Protein AF-A0A8C7CTN7-F1 (afdb_monomer)

Structure (m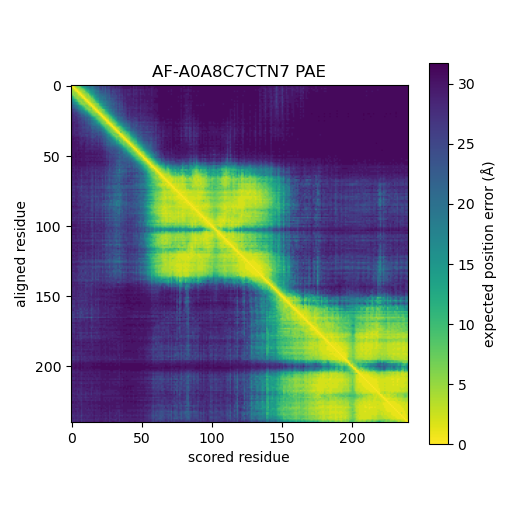mCIF, N/CA/C/O backbone):
data_AF-A0A8C7CTN7-F1
#
_entry.id   AF-A0A8C7CTN7-F1
#
loop_
_atom_site.group_PDB
_atom_site.id
_atom_site.type_symbol
_atom_site.label_atom_id
_atom_site.label_alt_id
_atom_site.label_comp_id
_atom_site.label_asym_id
_atom_site.label_entity_id
_atom_site.label_seq_id
_atom_site.pdbx_PDB_ins_code
_atom_site.Cartn_x
_atom_site.Cartn_y
_atom_site.Cartn_z
_atom_site.occupancy
_atom_site.B_iso_or_equiv
_atom_site.auth_seq_id
_atom_site.auth_comp_id
_atom_site.auth_asym_id
_atom_site.auth_atom_id
_atom_site.pdbx_PDB_model_num
ATOM 1 N N . MET A 1 1 ? 64.131 -18.933 43.549 1.00 33.62 1 MET A N 1
ATOM 2 C CA . MET A 1 1 ? 63.828 -18.803 42.103 1.00 33.62 1 MET A CA 1
ATOM 3 C C . MET A 1 1 ? 62.316 -18.842 41.949 1.00 33.62 1 MET A C 1
ATOM 5 O O . MET A 1 1 ? 61.736 -19.753 42.509 1.00 33.62 1 MET A O 1
ATOM 9 N N . ALA A 1 2 ? 61.586 -17.958 41.278 1.00 33.75 2 ALA A N 1
ATOM 10 C CA . ALA A 1 2 ? 61.788 -16.643 40.664 1.00 33.75 2 ALA A CA 1
ATOM 11 C C . ALA A 1 2 ? 60.340 -16.111 40.463 1.00 33.75 2 ALA A C 1
ATOM 13 O O . ALA A 1 2 ? 59.470 -16.877 40.071 1.00 33.75 2 ALA A O 1
ATOM 14 N N . ALA A 1 3 ? 59.979 -14.956 41.019 1.00 33.72 3 ALA A N 1
ATOM 15 C CA . ALA A 1 3 ? 59.982 -13.629 40.389 1.00 33.72 3 ALA A CA 1
ATOM 16 C C . ALA A 1 3 ? 58.646 -13.250 39.706 1.00 33.72 3 ALA A C 1
ATOM 18 O O . ALA A 1 3 ? 58.246 -13.804 38.688 1.00 33.72 3 ALA A O 1
ATOM 19 N N . HIS A 1 4 ? 58.004 -12.238 40.301 1.00 38.50 4 HIS A N 1
ATOM 20 C CA . HIS A 1 4 ? 56.899 -11.429 39.785 1.00 38.50 4 HIS A CA 1
ATOM 21 C C . HIS A 1 4 ? 57.162 -10.853 38.386 1.00 38.50 4 HIS A C 1
ATOM 23 O O . HIS A 1 4 ? 58.297 -10.490 38.083 1.00 38.50 4 HIS A O 1
ATOM 29 N N . LYS A 1 5 ? 56.083 -10.585 37.631 1.00 37.25 5 LYS A N 1
ATOM 30 C CA . LYS A 1 5 ? 55.918 -9.355 36.828 1.00 37.25 5 LYS A CA 1
ATOM 31 C C . LYS A 1 5 ? 54.442 -9.123 36.463 1.00 37.25 5 LYS A C 1
ATOM 33 O O . LYS A 1 5 ? 53.850 -9.890 35.715 1.00 37.25 5 LYS A O 1
ATOM 38 N N . MET A 1 6 ? 53.868 -8.047 37.003 1.00 37.72 6 MET A N 1
ATOM 39 C CA . MET A 1 6 ? 52.629 -7.426 36.519 1.00 37.72 6 MET A CA 1
ATOM 40 C C . MET A 1 6 ? 52.942 -6.561 35.295 1.00 37.72 6 MET A C 1
ATOM 42 O O . MET A 1 6 ? 54.003 -5.937 35.261 1.00 37.72 6 MET A O 1
ATOM 46 N N . ASN A 1 7 ? 52.013 -6.450 34.341 1.00 31.70 7 ASN A N 1
ATOM 47 C CA . ASN A 1 7 ? 52.098 -5.436 33.292 1.00 31.70 7 ASN A CA 1
ATOM 48 C C . ASN A 1 7 ? 50.741 -4.749 33.081 1.00 31.70 7 ASN A C 1
ATOM 50 O O . ASN A 1 7 ? 49.721 -5.404 32.880 1.00 31.70 7 ASN A O 1
ATOM 54 N N . LYS A 1 8 ? 50.754 -3.416 33.175 1.00 39.78 8 LYS A N 1
ATOM 55 C CA . LYS A 1 8 ? 49.629 -2.501 32.947 1.00 39.78 8 LYS A CA 1
ATOM 56 C C . LYS A 1 8 ? 49.581 -2.143 31.462 1.00 39.78 8 LYS A C 1
ATOM 58 O O . LYS A 1 8 ? 50.619 -1.830 30.888 1.00 39.78 8 LYS A O 1
ATOM 63 N N . SER A 1 9 ? 48.396 -2.083 30.863 1.00 36.78 9 SER A N 1
ATOM 64 C CA . SER A 1 9 ? 48.194 -1.297 29.641 1.00 36.78 9 SER A CA 1
ATOM 65 C C . SER A 1 9 ? 46.831 -0.612 29.677 1.00 36.78 9 SER A C 1
ATOM 67 O O . SER A 1 9 ? 45.807 -1.216 29.981 1.00 36.78 9 SER A O 1
ATOM 69 N N . ILE A 1 10 ? 46.885 0.700 29.474 1.00 37.72 10 ILE A N 1
ATOM 70 C CA . ILE A 1 10 ? 45.794 1.668 29.524 1.00 37.72 10 ILE A CA 1
ATOM 71 C C . ILE A 1 10 ? 45.239 1.787 28.102 1.00 37.72 10 ILE A C 1
ATOM 73 O O . ILE A 1 10 ? 45.995 2.071 27.176 1.00 37.72 10 ILE A O 1
ATOM 77 N N . LEU A 1 11 ? 43.934 1.581 27.934 1.00 33.78 11 LEU A N 1
ATOM 78 C CA . LEU A 1 11 ? 43.198 1.909 26.713 1.00 33.78 11 LEU A CA 1
ATOM 79 C C . LEU A 1 11 ? 42.568 3.293 26.903 1.00 33.78 11 LEU A C 1
ATOM 81 O O . LEU A 1 11 ? 41.759 3.470 27.812 1.00 33.78 11 LEU A O 1
ATOM 85 N N . SER A 1 12 ? 42.918 4.267 26.060 1.00 34.47 12 SER A N 1
ATOM 86 C CA . SER A 1 12 ? 42.157 5.513 25.930 1.00 34.47 12 SER A CA 1
ATOM 87 C C . SER A 1 12 ? 41.530 5.589 24.536 1.00 34.47 12 SER A C 1
ATOM 89 O O . SER A 1 12 ? 42.208 5.575 23.512 1.00 34.47 12 SER A O 1
ATOM 91 N N . LEU A 1 13 ? 40.198 5.636 24.508 1.00 36.28 13 LEU A N 1
ATOM 92 C CA . LEU A 1 13 ? 39.392 5.997 23.346 1.00 36.28 13 LEU A CA 1
ATOM 93 C C . LEU A 1 13 ? 38.862 7.407 23.608 1.00 36.28 13 LEU A C 1
ATOM 95 O O . LEU A 1 13 ? 37.983 7.602 24.444 1.00 36.28 13 LEU A O 1
ATOM 99 N N . GLY A 1 14 ? 39.433 8.395 22.923 1.00 33.44 14 GLY A N 1
ATOM 100 C CA . GLY A 1 14 ? 38.912 9.757 22.899 1.00 33.44 14 GLY A CA 1
ATOM 101 C C . GLY A 1 14 ? 37.786 9.878 21.875 1.00 33.44 14 GLY A C 1
ATOM 102 O O . GLY A 1 14 ? 38.024 9.770 20.675 1.00 33.44 14 GLY A O 1
ATOM 103 N N . GLN A 1 15 ? 36.566 10.112 22.359 1.00 34.31 15 GLN A N 1
ATOM 104 C CA . GLN A 1 15 ? 35.450 10.655 21.583 1.00 34.31 15 GLN A CA 1
ATOM 105 C C . GLN A 1 15 ? 35.689 12.141 21.306 1.00 34.31 15 GLN A C 1
ATOM 107 O O . GLN A 1 15 ? 36.020 12.880 22.231 1.00 34.31 15 GLN A O 1
ATOM 112 N N . ILE A 1 16 ? 35.415 12.606 20.084 1.00 37.69 16 ILE A N 1
ATOM 113 C CA . ILE A 1 16 ? 35.109 14.021 19.837 1.00 37.69 16 ILE A CA 1
ATOM 114 C C . ILE A 1 16 ? 33.924 14.111 18.867 1.00 37.69 16 ILE A C 1
ATOM 116 O O . ILE A 1 16 ? 34.002 13.701 17.711 1.00 37.69 16 ILE A O 1
ATOM 120 N N . ASN A 1 17 ? 32.820 14.648 19.392 1.00 33.34 17 ASN A N 1
ATOM 121 C CA . ASN A 1 17 ? 31.646 15.144 18.677 1.00 33.34 17 ASN A CA 1
ATOM 122 C C . ASN A 1 17 ? 31.971 16.472 17.972 1.00 33.34 17 ASN A C 1
ATOM 124 O O . ASN A 1 17 ? 32.641 17.324 18.551 1.00 33.34 17 ASN A O 1
ATOM 128 N N . GLY A 1 18 ? 31.405 16.712 16.786 1.00 30.05 18 GLY A N 1
ATOM 129 C CA . GLY A 1 18 ? 31.430 18.039 16.161 1.00 30.05 18 GLY A CA 1
ATOM 130 C C . GLY A 1 18 ? 30.573 18.127 14.900 1.00 30.05 18 GLY A C 1
ATOM 131 O O . GLY A 1 18 ? 30.928 17.587 13.858 1.00 30.05 18 GLY A O 1
ATOM 132 N N . ARG A 1 19 ? 29.427 18.803 15.010 1.00 28.91 19 ARG A N 1
ATOM 133 C CA . ARG A 1 19 ? 28.404 19.008 13.974 1.00 28.91 19 ARG A CA 1
ATOM 134 C C . ARG A 1 19 ? 28.698 20.305 13.190 1.00 28.91 19 ARG A C 1
ATOM 136 O O . ARG A 1 19 ? 28.883 21.348 13.796 1.00 28.91 19 ARG A O 1
ATOM 143 N N . ILE A 1 20 ? 28.741 20.171 11.862 1.00 35.88 20 ILE A N 1
ATOM 144 C CA . ILE A 1 20 ? 28.477 21.108 10.739 1.00 35.88 20 ILE A CA 1
ATOM 145 C C . ILE A 1 20 ? 28.174 22.585 11.088 1.00 35.88 20 ILE A C 1
ATOM 147 O O . ILE A 1 20 ? 27.202 22.820 11.790 1.00 35.88 20 ILE A O 1
ATOM 151 N N . TYR A 1 21 ? 28.881 23.544 10.456 1.00 31.67 21 TYR A N 1
ATOM 152 C CA . TYR A 1 21 ? 28.348 24.545 9.494 1.00 31.67 21 TYR A CA 1
ATOM 153 C C . TYR A 1 21 ? 29.490 25.088 8.603 1.00 31.67 21 TYR A C 1
ATOM 155 O O . TYR A 1 21 ? 30.635 25.169 9.037 1.00 31.67 21 TYR A O 1
ATOM 163 N N . GLY A 1 22 ? 29.195 25.330 7.320 1.00 31.59 22 GLY A N 1
ATOM 164 C CA . GLY A 1 22 ? 30.185 25.462 6.240 1.00 31.59 22 GLY A CA 1
ATOM 165 C C . GLY A 1 22 ? 30.752 26.860 5.971 1.00 31.59 22 GLY A C 1
ATOM 166 O O . GLY A 1 22 ? 30.335 27.832 6.586 1.00 31.59 22 GLY A O 1
ATOM 167 N N . ILE A 1 23 ? 31.682 26.924 5.003 1.00 31.08 23 ILE A N 1
ATOM 168 C CA . ILE A 1 23 ? 31.715 27.787 3.795 1.00 31.08 23 ILE A CA 1
ATOM 169 C C . ILE A 1 23 ? 33.147 27.781 3.202 1.00 31.08 23 ILE A C 1
ATOM 171 O O . ILE A 1 23 ? 34.104 28.207 3.832 1.00 31.08 23 ILE A O 1
ATOM 175 N N . HIS A 1 24 ? 33.239 27.255 1.974 1.00 38.12 24 HIS A N 1
ATOM 176 C CA . HIS A 1 24 ? 34.132 27.580 0.846 1.00 38.12 24 HIS A CA 1
ATOM 177 C C . HIS A 1 24 ? 35.641 27.847 1.061 1.00 38.12 24 HIS A C 1
ATOM 179 O O . HIS A 1 24 ? 36.048 28.948 1.410 1.00 38.12 24 HIS A O 1
ATOM 185 N N . ALA A 1 25 ? 36.477 26.911 0.591 1.00 32.34 25 ALA A N 1
ATOM 186 C CA . ALA A 1 25 ? 37.776 27.223 -0.015 1.00 32.34 25 ALA A CA 1
ATOM 187 C C . ALA A 1 25 ? 38.119 26.174 -1.091 1.00 32.34 25 ALA A C 1
ATOM 189 O O . ALA A 1 25 ? 38.202 24.978 -0.819 1.00 32.34 25 ALA A O 1
ATOM 190 N N . LEU A 1 26 ? 38.261 26.631 -2.336 1.00 43.84 26 LEU A N 1
ATOM 191 C CA . LEU A 1 26 ? 38.725 25.850 -3.482 1.00 43.84 26 LEU A CA 1
ATOM 192 C C . LEU A 1 26 ? 40.213 25.513 -3.310 1.00 43.84 26 LEU A C 1
ATOM 194 O O . LEU A 1 26 ? 40.999 26.418 -3.058 1.00 43.84 26 LEU A O 1
ATOM 198 N N . ASN A 1 27 ? 40.607 24.255 -3.529 1.00 32.53 27 ASN A N 1
ATOM 199 C CA . ASN A 1 27 ? 41.959 23.917 -3.981 1.00 32.53 27 ASN A CA 1
ATOM 200 C C . ASN A 1 27 ? 41.959 22.597 -4.785 1.00 32.53 27 ASN A C 1
ATOM 202 O O . ASN A 1 27 ? 41.305 21.635 -4.374 1.00 32.53 27 ASN A O 1
ATOM 206 N N . PRO A 1 28 ? 42.651 22.536 -5.940 1.00 39.59 28 PRO A N 1
ATOM 207 C CA . PRO A 1 28 ? 42.613 21.398 -6.854 1.00 39.59 28 PRO A CA 1
ATOM 208 C C . PRO A 1 28 ? 43.636 20.321 -6.461 1.00 39.59 28 PRO A C 1
ATOM 210 O O . PRO A 1 28 ? 44.805 20.617 -6.224 1.00 39.59 28 PRO A O 1
ATOM 213 N N . LEU A 1 29 ? 43.219 19.050 -6.452 1.00 37.28 29 LEU A N 1
ATOM 214 C CA . LEU A 1 29 ? 44.120 17.908 -6.280 1.00 37.28 29 LEU A CA 1
ATOM 215 C C . LEU A 1 29 ? 44.436 17.237 -7.623 1.00 37.28 29 LEU A C 1
ATOM 217 O O . LEU A 1 29 ? 43.621 16.539 -8.220 1.00 37.28 29 LEU A O 1
ATOM 221 N N . ASN A 1 30 ? 45.663 17.509 -8.064 1.00 37.81 30 ASN A N 1
ATOM 222 C CA . ASN A 1 30 ? 46.625 16.642 -8.746 1.00 37.81 30 ASN A CA 1
ATOM 223 C C . ASN A 1 30 ? 46.134 15.258 -9.210 1.00 37.81 30 ASN A C 1
ATOM 225 O O . ASN A 1 30 ? 46.014 14.313 -8.430 1.00 37.81 30 ASN A O 1
ATOM 229 N N . ARG A 1 31 ? 46.000 15.108 -10.532 1.00 34.38 31 ARG A N 1
ATOM 230 C CA . ARG A 1 31 ? 45.926 13.816 -11.221 1.00 34.38 31 ARG A CA 1
ATOM 231 C C . ARG A 1 31 ? 47.339 13.390 -11.622 1.00 34.38 31 ARG A C 1
ATOM 233 O O . ARG A 1 31 ? 47.913 13.953 -12.548 1.00 34.38 31 ARG A O 1
ATOM 240 N N . ALA A 1 32 ? 47.881 12.391 -10.933 1.00 38.16 32 ALA A N 1
ATOM 241 C CA . ALA A 1 32 ? 49.143 11.760 -11.296 1.00 38.16 32 ALA A CA 1
ATOM 242 C C . ALA A 1 32 ? 49.008 11.002 -12.632 1.00 38.16 32 ALA A C 1
ATOM 244 O O . ALA A 1 32 ? 48.180 10.101 -12.769 1.00 38.16 32 ALA A O 1
ATOM 245 N N . THR A 1 33 ? 49.830 11.368 -13.612 1.00 35.88 33 THR A N 1
ATOM 246 C CA . THR A 1 33 ? 50.084 10.605 -14.841 1.00 35.88 33 THR A CA 1
ATOM 247 C C . THR A 1 33 ? 51.509 10.076 -14.789 1.00 35.88 33 THR A C 1
ATOM 249 O O . THR A 1 33 ? 52.457 10.855 -14.767 1.00 35.88 33 THR A O 1
ATOM 252 N N . TYR A 1 34 ? 51.664 8.757 -14.775 1.00 32.12 34 TYR A N 1
ATOM 253 C CA . TYR A 1 34 ? 52.950 8.083 -14.941 1.00 32.12 34 TYR A CA 1
ATOM 254 C C . TYR A 1 34 ? 53.382 8.197 -16.408 1.00 32.12 34 TYR A C 1
ATOM 256 O O . TYR A 1 34 ? 52.711 7.682 -17.300 1.00 32.12 34 TYR A O 1
ATOM 264 N N . ALA A 1 35 ? 54.493 8.891 -16.652 1.00 34.81 35 ALA A N 1
ATOM 265 C CA . ALA A 1 35 ? 55.188 8.906 -17.931 1.00 34.81 35 ALA A CA 1
ATOM 266 C C . ALA A 1 35 ? 56.506 8.139 -17.772 1.00 34.81 35 ALA A C 1
ATOM 268 O O . ALA A 1 35 ? 57.360 8.517 -16.974 1.00 34.81 35 ALA A O 1
ATOM 269 N N . THR A 1 36 ? 56.664 7.050 -18.518 1.00 40.44 36 THR A N 1
ATOM 270 C CA . THR A 1 36 ? 57.921 6.305 -18.612 1.00 40.44 36 THR A CA 1
ATOM 271 C C . THR A 1 36 ? 58.836 7.045 -19.587 1.00 40.44 36 THR A C 1
ATOM 273 O O . THR A 1 36 ? 58.573 7.061 -20.787 1.00 40.44 36 THR A O 1
ATOM 276 N N . ALA A 1 37 ? 59.886 7.693 -19.083 1.00 41.41 37 ALA A N 1
ATOM 277 C CA . ALA A 1 37 ? 60.925 8.302 -19.909 1.00 41.41 37 ALA A CA 1
ATOM 278 C C . ALA A 1 37 ? 62.080 7.306 -20.087 1.00 41.41 37 ALA A C 1
ATOM 280 O O . ALA A 1 37 ? 62.752 6.959 -19.119 1.00 41.41 37 ALA A O 1
ATOM 281 N N . LEU A 1 38 ? 62.320 6.859 -21.321 1.00 35.56 38 LEU A N 1
ATOM 282 C CA . LEU A 1 38 ? 63.585 6.240 -21.717 1.00 35.56 38 LEU A CA 1
ATOM 283 C C . LEU A 1 38 ? 64.422 7.301 -22.432 1.00 35.56 38 LEU A C 1
ATOM 285 O O . LEU A 1 38 ? 64.016 7.860 -23.449 1.00 35.56 38 LEU A O 1
ATOM 289 N N . SER A 1 39 ? 65.562 7.602 -21.820 1.00 43.19 39 SER A N 1
ATOM 290 C CA . SER A 1 39 ? 66.581 8.545 -22.267 1.00 43.19 39 SER A CA 1
ATOM 291 C C . SER A 1 39 ? 67.606 7.828 -23.141 1.00 43.19 39 SER A C 1
ATOM 293 O O . SER A 1 39 ? 68.117 6.785 -22.736 1.00 43.19 39 SER A O 1
ATOM 295 N N . THR A 1 40 ? 67.965 8.418 -24.282 1.00 36.59 40 THR A N 1
ATOM 296 C CA . THR A 1 40 ? 69.236 8.132 -24.962 1.00 36.59 40 THR A CA 1
ATOM 297 C C . THR A 1 40 ? 69.845 9.415 -25.529 1.00 36.59 40 THR A C 1
ATOM 299 O O . THR A 1 40 ? 69.346 9.977 -26.498 1.00 36.59 40 THR A O 1
ATOM 302 N N . ASN A 1 41 ? 70.914 9.848 -24.856 1.00 40.12 41 ASN A N 1
ATOM 303 C CA . ASN A 1 41 ? 72.123 10.562 -25.285 1.00 40.12 41 ASN A CA 1
ATOM 304 C C . ASN A 1 41 ? 72.069 11.493 -26.512 1.00 40.12 41 ASN A C 1
ATOM 306 O O . ASN A 1 41 ? 72.043 11.057 -27.660 1.00 40.12 41 ASN A O 1
ATOM 310 N N . ASN A 1 42 ? 72.240 12.790 -26.237 1.00 38.56 42 ASN A N 1
ATOM 311 C CA . ASN A 1 42 ? 72.634 13.809 -27.207 1.00 38.56 42 ASN A CA 1
ATOM 312 C C . ASN A 1 42 ? 74.156 13.802 -27.411 1.00 38.56 42 ASN A C 1
ATOM 314 O O . ASN A 1 42 ? 74.906 14.055 -26.469 1.00 38.56 42 ASN A O 1
ATOM 318 N N . SER A 1 43 ? 74.602 13.640 -28.657 1.00 38.88 43 SER A N 1
ATOM 319 C CA . SER A 1 43 ? 75.856 14.228 -29.131 1.00 38.88 43 SER A CA 1
ATOM 320 C C . SER A 1 43 ? 75.540 15.552 -29.824 1.00 38.88 43 SER A C 1
ATOM 322 O O . SER A 1 43 ? 74.776 15.601 -30.787 1.00 38.88 43 SER A O 1
ATOM 324 N N . SER A 1 44 ? 76.131 16.625 -29.318 1.00 46.31 44 SER A N 1
ATOM 325 C CA . SER A 1 44 ? 76.058 17.986 -29.839 1.00 46.31 44 SER A CA 1
ATOM 326 C C . SER A 1 44 ? 76.597 18.104 -31.269 1.00 46.31 44 SER A C 1
ATOM 328 O O . SER A 1 44 ? 77.791 17.901 -31.489 1.00 46.31 44 SER A O 1
ATOM 330 N N . GLN A 1 45 ? 75.764 18.549 -32.213 1.00 38.84 45 GLN A N 1
ATOM 331 C CA . GLN A 1 45 ? 76.224 19.302 -33.382 1.00 38.84 45 GLN A CA 1
ATOM 332 C C . GLN A 1 45 ? 75.275 20.470 -33.673 1.00 38.84 45 GLN A C 1
ATOM 334 O O . GLN A 1 45 ? 74.090 20.293 -33.943 1.00 38.84 45 GLN A O 1
ATOM 339 N N . ASN A 1 46 ? 75.837 21.678 -33.624 1.00 50.25 46 ASN A N 1
ATOM 340 C CA . ASN A 1 46 ? 75.229 22.916 -34.094 1.00 50.25 46 ASN A CA 1
ATOM 341 C C . ASN A 1 46 ? 74.972 22.843 -35.603 1.00 50.25 46 ASN A C 1
ATOM 343 O O . ASN A 1 46 ? 75.936 22.861 -36.365 1.00 50.25 46 ASN A O 1
ATOM 347 N N . LYS A 1 47 ? 73.708 22.870 -36.043 1.00 42.06 47 LYS A N 1
ATOM 348 C CA . LYS A 1 47 ? 73.332 23.322 -37.394 1.00 42.06 47 LYS A CA 1
ATOM 349 C C . LYS A 1 47 ? 71.947 23.968 -37.383 1.00 42.06 47 LYS A C 1
ATOM 351 O O . LYS A 1 47 ? 70.970 23.268 -37.177 1.00 42.06 47 LYS A O 1
ATOM 356 N N . GLY A 1 48 ? 71.938 25.284 -37.631 1.00 47.38 48 GLY A N 1
ATOM 357 C CA . GLY A 1 48 ? 70.933 26.073 -38.360 1.00 47.38 48 GLY A CA 1
ATOM 358 C C . GLY A 1 48 ? 69.448 25.950 -37.999 1.00 47.38 48 GLY A C 1
ATOM 359 O O . GLY A 1 48 ? 68.894 24.869 -37.852 1.00 47.38 48 GLY A O 1
ATOM 360 N N . PHE A 1 49 ? 68.757 27.092 -37.977 1.00 48.06 49 PHE A N 1
ATOM 361 C CA . PHE A 1 49 ? 67.293 27.136 -37.990 1.00 48.06 49 PHE A CA 1
ATOM 362 C C . PHE A 1 49 ? 66.738 26.255 -39.126 1.00 48.06 49 PHE A C 1
ATOM 364 O O . PHE A 1 49 ? 67.093 26.487 -40.287 1.00 48.06 49 PHE A O 1
ATOM 371 N N . PRO A 1 50 ? 65.874 25.260 -38.845 1.00 48.31 50 PRO A N 1
ATOM 372 C CA . PRO A 1 50 ? 65.287 24.469 -39.906 1.00 48.31 50 PRO A CA 1
ATOM 373 C C . PRO A 1 50 ? 64.255 25.326 -40.635 1.00 48.31 50 PRO A C 1
ATOM 375 O O . PRO A 1 50 ? 63.345 25.905 -40.037 1.00 48.31 50 PRO A O 1
ATOM 378 N N . ASN A 1 51 ? 64.420 25.390 -41.952 1.00 50.66 51 ASN A N 1
ATOM 379 C CA . ASN A 1 51 ? 63.428 25.890 -42.889 1.00 50.66 51 ASN A CA 1
ATOM 380 C C . ASN A 1 51 ? 62.056 25.289 -42.534 1.00 50.66 51 ASN A C 1
ATOM 382 O O . ASN A 1 51 ? 61.924 24.065 -42.439 1.00 50.66 51 ASN A O 1
ATOM 386 N N . ARG A 1 52 ? 61.039 26.132 -42.313 1.00 53.97 52 ARG A N 1
ATOM 387 C CA . ARG A 1 52 ? 59.656 25.683 -42.090 1.00 53.97 52 ARG A CA 1
ATOM 388 C C . ARG A 1 52 ? 59.136 25.034 -43.376 1.00 53.97 52 ARG A C 1
ATOM 390 O O . ARG A 1 52 ? 58.551 25.703 -44.221 1.00 53.97 52 ARG A O 1
ATOM 397 N N . GLY A 1 53 ? 59.360 23.730 -43.518 1.00 59.22 53 GLY A N 1
ATOM 398 C CA . GLY A 1 53 ? 58.639 22.894 -44.475 1.00 59.22 53 GLY A CA 1
ATOM 399 C C . GLY A 1 53 ? 57.131 22.915 -44.185 1.00 59.22 53 GLY A C 1
ATOM 400 O O . GLY A 1 53 ? 56.722 23.284 -43.076 1.00 59.22 53 GLY A O 1
ATOM 401 N N . PRO A 1 54 ? 56.279 22.552 -45.159 1.00 57.56 54 PRO A N 1
ATOM 402 C CA . PRO A 1 54 ? 54.836 22.633 -44.995 1.00 57.56 54 PRO A CA 1
ATOM 403 C C . PRO A 1 54 ? 54.394 21.754 -43.820 1.00 57.56 54 PRO A C 1
ATOM 405 O O . PRO A 1 54 ? 54.855 20.626 -43.655 1.00 57.56 54 PRO A O 1
ATOM 408 N N . LEU A 1 55 ? 53.509 22.301 -42.983 1.00 60.59 55 LEU A N 1
ATOM 409 C CA . LEU A 1 55 ? 52.931 21.641 -41.817 1.00 60.59 55 LEU A CA 1
ATOM 410 C C . LEU A 1 55 ? 52.331 20.291 -42.244 1.00 60.59 55 LEU A C 1
ATOM 412 O O . LEU A 1 55 ? 51.244 20.266 -42.823 1.00 60.59 55 LEU A O 1
ATOM 416 N N . ASN A 1 56 ? 53.027 19.182 -41.969 1.00 63.31 56 ASN A N 1
ATOM 417 C CA . ASN A 1 56 ? 52.501 17.833 -42.164 1.00 63.31 56 ASN A CA 1
ATOM 418 C C . ASN A 1 56 ? 51.191 17.712 -41.375 1.00 63.31 56 ASN A C 1
ATOM 420 O O . ASN A 1 56 ? 51.186 17.533 -40.154 1.00 63.31 56 ASN A O 1
ATOM 424 N N . ARG A 1 57 ? 50.062 17.865 -42.075 1.00 64.94 57 ARG A N 1
ATOM 425 C CA . ARG A 1 57 ? 48.732 17.641 -41.518 1.00 64.94 57 ARG A CA 1
ATOM 426 C C . ARG A 1 57 ? 48.693 16.182 -41.087 1.00 64.94 57 ARG A C 1
ATOM 428 O O . ARG A 1 57 ? 48.849 15.291 -41.917 1.00 64.94 57 ARG A O 1
ATOM 435 N N . ARG A 1 58 ? 48.518 15.940 -39.784 1.00 64.19 58 ARG A N 1
ATOM 436 C CA . ARG A 1 58 ? 48.291 14.587 -39.260 1.00 64.19 58 ARG A CA 1
ATOM 437 C C . ARG A 1 58 ? 47.176 13.931 -40.089 1.00 64.19 58 ARG A C 1
ATOM 439 O O . ARG A 1 58 ? 46.181 14.618 -40.346 1.00 64.19 58 ARG A O 1
ATOM 446 N N . PRO A 1 59 ? 47.317 12.656 -40.494 1.00 70.31 59 PRO A N 1
ATOM 447 C CA . PRO A 1 59 ? 46.282 11.964 -41.248 1.00 70.31 59 PRO A CA 1
ATOM 448 C C . PRO A 1 59 ? 44.937 12.100 -40.536 1.00 70.31 59 PRO A C 1
ATOM 450 O O . PRO A 1 59 ? 44.848 11.935 -39.313 1.00 70.31 59 PRO A O 1
ATOM 453 N N . ARG A 1 60 ? 43.900 12.462 -41.295 1.00 70.38 60 ARG A N 1
ATOM 454 C CA . ARG A 1 60 ? 42.534 12.546 -40.780 1.00 70.38 60 ARG A CA 1
ATOM 455 C C . ARG A 1 60 ? 42.163 11.167 -40.235 1.00 70.38 60 ARG A C 1
ATOM 457 O O . ARG A 1 60 ? 42.337 10.168 -40.920 1.00 70.38 60 ARG A O 1
ATOM 464 N N . ARG A 1 61 ? 41.697 11.109 -38.985 1.00 79.50 61 ARG A N 1
ATOM 465 C CA . ARG A 1 61 ? 41.189 9.859 -38.410 1.00 79.50 61 ARG A CA 1
ATOM 466 C C . ARG A 1 61 ? 39.918 9.474 -39.156 1.00 79.50 61 ARG A C 1
ATOM 468 O O . ARG A 1 61 ? 38.972 10.262 -39.168 1.00 79.50 61 ARG A O 1
ATOM 475 N N . GLU A 1 62 ? 39.920 8.287 -39.747 1.00 75.69 62 GLU A N 1
ATOM 476 C CA . GLU A 1 62 ? 38.723 7.704 -40.341 1.00 75.69 62 GLU A CA 1
ATOM 477 C C . GLU A 1 62 ? 37.719 7.353 -39.240 1.00 75.69 62 GLU A C 1
ATOM 479 O O . GLU A 1 62 ? 38.085 6.905 -38.147 1.00 75.69 62 GLU A O 1
ATOM 484 N N . VAL A 1 63 ? 36.442 7.612 -39.508 1.00 76.50 63 VAL A N 1
ATOM 485 C CA . VAL A 1 63 ? 35.360 7.258 -38.588 1.00 76.50 63 VAL A CA 1
ATOM 486 C C . VAL A 1 63 ? 35.129 5.757 -38.717 1.00 76.50 63 VAL A C 1
ATOM 488 O O . VAL A 1 63 ? 34.852 5.274 -39.807 1.00 76.50 63 VAL A O 1
ATOM 491 N N . GLY A 1 64 ? 35.263 5.018 -37.614 1.00 76.19 64 GLY A N 1
ATOM 492 C CA . GLY A 1 64 ? 34.971 3.585 -37.607 1.00 76.19 64 GLY A CA 1
ATOM 493 C C . GLY A 1 64 ? 33.486 3.300 -37.842 1.00 76.19 64 GLY A C 1
ATOM 494 O O . GLY A 1 64 ? 32.629 4.111 -37.481 1.00 76.19 64 GLY A O 1
ATOM 495 N N . ASP A 1 65 ? 33.193 2.130 -38.409 1.00 80.81 65 ASP A N 1
ATOM 496 C CA . ASP A 1 65 ? 31.818 1.687 -38.653 1.00 80.81 65 ASP A CA 1
ATOM 497 C C . ASP A 1 65 ? 30.993 1.677 -37.357 1.00 80.81 65 ASP A C 1
ATOM 499 O O . ASP A 1 65 ? 31.511 1.338 -36.280 1.00 80.81 65 ASP A O 1
ATOM 503 N N . PRO A 1 66 ? 29.696 2.024 -37.422 1.00 84.50 66 PRO A N 1
ATOM 504 C CA . PRO A 1 66 ? 28.838 1.950 -36.256 1.00 84.50 66 PRO A CA 1
ATOM 505 C C . PRO A 1 66 ? 28.707 0.496 -35.789 1.00 84.50 66 PRO A C 1
ATOM 507 O O . PRO A 1 66 ? 28.617 -0.446 -36.574 1.00 84.50 66 PRO A O 1
ATOM 510 N N . ARG A 1 67 ? 28.628 0.306 -34.469 1.00 86.31 67 ARG A N 1
ATOM 511 C CA . ARG A 1 67 ? 28.469 -1.024 -33.862 1.00 86.31 67 ARG A CA 1
ATOM 512 C C . ARG A 1 67 ? 27.183 -1.729 -34.314 1.00 86.31 67 ARG A C 1
ATOM 514 O O . ARG A 1 67 ? 27.125 -2.952 -34.242 1.00 86.31 67 ARG A O 1
ATOM 521 N N . THR A 1 68 ? 26.184 -0.980 -34.784 1.00 87.31 68 THR A N 1
ATOM 522 C CA . THR A 1 68 ? 24.911 -1.505 -35.300 1.00 87.31 68 THR A CA 1
ATOM 523 C C . THR A 1 68 ? 25.088 -2.572 -36.367 1.00 87.31 68 THR A C 1
ATOM 525 O O . THR A 1 68 ? 24.359 -3.556 -36.346 1.00 87.31 68 THR A O 1
ATOM 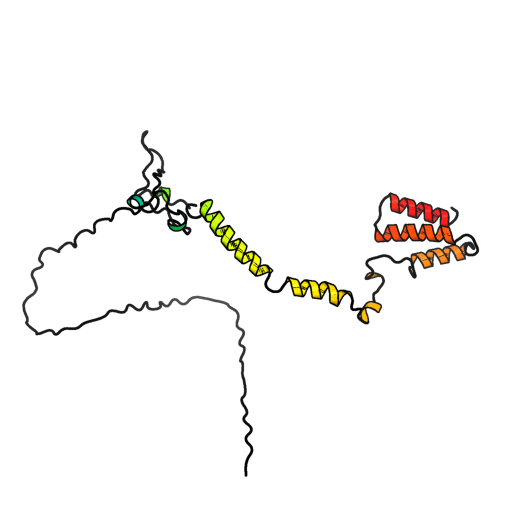528 N N . ASP A 1 69 ? 26.072 -2.412 -37.248 1.00 86.56 69 ASP A N 1
ATOM 529 C CA . ASP A 1 69 ? 26.214 -3.257 -38.440 1.00 86.56 69 ASP A CA 1
ATOM 530 C C . ASP A 1 69 ? 26.816 -4.626 -38.090 1.00 86.56 69 ASP A C 1
ATOM 532 O O . ASP A 1 69 ? 26.703 -5.587 -38.842 1.00 86.56 69 ASP A O 1
ATOM 536 N N . ARG A 1 70 ? 27.431 -4.727 -36.905 1.00 86.69 70 ARG A N 1
ATOM 537 C CA . ARG A 1 70 ? 28.055 -5.944 -36.369 1.00 86.69 70 ARG A CA 1
ATOM 538 C C . ARG A 1 70 ? 27.192 -6.618 -35.299 1.00 86.69 70 ARG A C 1
ATOM 540 O O . ARG A 1 70 ? 27.670 -7.513 -34.606 1.00 86.69 70 ARG A O 1
ATOM 547 N N . MET A 1 71 ? 25.964 -6.141 -35.097 1.00 86.94 71 MET A N 1
ATOM 548 C CA . MET A 1 71 ? 25.113 -6.547 -33.984 1.00 86.94 71 MET A CA 1
ATOM 549 C C . MET A 1 71 ? 24.171 -7.689 -34.411 1.00 86.94 71 MET A C 1
ATOM 551 O O . MET A 1 71 ? 23.401 -7.497 -35.351 1.00 86.94 71 MET A O 1
ATOM 555 N N . PRO A 1 72 ? 24.210 -8.868 -33.760 1.00 89.25 72 PRO A N 1
ATOM 556 C CA . PRO A 1 72 ? 23.295 -9.957 -34.083 1.00 89.25 72 PRO A CA 1
ATOM 557 C C . PRO A 1 72 ? 21.853 -9.625 -33.674 1.00 89.25 72 PRO A C 1
ATOM 559 O O . PRO A 1 72 ? 21.621 -8.868 -32.730 1.00 89.25 72 PRO A O 1
ATOM 562 N N . VAL A 1 73 ? 20.883 -10.215 -34.379 1.00 88.88 73 VAL A N 1
ATOM 563 C CA . VAL A 1 73 ? 19.446 -9.968 -34.156 1.00 88.88 73 VAL A CA 1
ATOM 564 C C . VAL A 1 73 ? 18.980 -10.528 -32.808 1.00 88.88 73 VAL A C 1
ATOM 566 O O . VAL A 1 73 ? 18.259 -9.845 -32.085 1.00 88.88 73 VAL A O 1
ATOM 569 N N . ASP A 1 74 ? 19.470 -11.708 -32.421 1.00 89.88 74 ASP A N 1
ATOM 570 C CA . ASP A 1 74 ? 19.093 -12.395 -31.173 1.00 89.88 74 ASP A CA 1
ATOM 571 C C . ASP A 1 74 ? 19.877 -11.910 -29.939 1.00 89.88 74 ASP A C 1
ATOM 573 O O . ASP A 1 74 ? 19.904 -12.562 -28.894 1.00 89.88 74 ASP A O 1
ATOM 577 N N . GLN A 1 75 ? 20.568 -10.770 -30.041 1.00 89.56 75 GLN A N 1
ATOM 578 C CA . GLN A 1 75 ? 21.379 -10.258 -28.945 1.00 89.56 75 GLN A CA 1
ATOM 579 C C . GLN A 1 75 ? 20.525 -9.800 -27.755 1.00 89.56 75 GLN A C 1
ATOM 581 O O . GLN A 1 75 ? 19.538 -9.079 -27.895 1.00 89.56 75 GLN A O 1
ATOM 586 N N . ASP A 1 76 ? 21.010 -10.092 -26.547 1.00 90.00 76 ASP A N 1
ATOM 587 C CA . ASP A 1 76 ? 20.481 -9.538 -25.305 1.00 90.00 76 ASP A CA 1
ATOM 588 C C . ASP A 1 76 ? 20.567 -7.995 -25.282 1.00 90.00 76 ASP A C 1
ATOM 590 O O . ASP A 1 76 ? 21.630 -7.390 -25.086 1.00 90.00 76 ASP A O 1
ATOM 594 N N . TRP A 1 77 ? 19.412 -7.339 -25.425 1.00 88.12 77 TRP A N 1
ATOM 595 C CA . TRP A 1 77 ? 19.294 -5.876 -25.423 1.00 88.12 77 TRP A CA 1
ATOM 596 C C . TRP A 1 77 ? 19.772 -5.231 -24.112 1.00 88.12 77 TRP A C 1
ATOM 598 O O . TRP A 1 77 ? 20.340 -4.138 -24.109 1.00 88.12 77 TRP A O 1
ATOM 608 N N . THR A 1 78 ? 19.620 -5.939 -22.989 1.00 89.69 78 THR A N 1
ATOM 609 C CA . THR A 1 78 ? 20.047 -5.479 -21.657 1.00 89.69 78 THR A CA 1
ATOM 610 C C . THR A 1 78 ? 21.550 -5.224 -21.566 1.00 89.69 78 THR A C 1
ATOM 612 O O . THR A 1 78 ? 21.981 -4.390 -20.778 1.00 89.69 78 THR A O 1
ATOM 615 N N . ALA A 1 79 ? 22.355 -5.916 -22.379 1.00 89.31 79 ALA A N 1
ATOM 616 C CA . ALA A 1 79 ? 23.798 -5.697 -22.452 1.00 89.31 79 ALA A CA 1
ATOM 617 C C . ALA A 1 79 ? 24.166 -4.498 -23.345 1.00 89.31 79 ALA A C 1
ATOM 619 O O . ALA A 1 79 ? 25.190 -3.854 -23.125 1.00 89.31 79 ALA A O 1
ATOM 620 N N . VAL A 1 80 ? 23.335 -4.186 -24.348 1.00 90.81 80 VAL A N 1
ATOM 621 C CA . VAL A 1 80 ? 23.524 -3.032 -25.246 1.00 90.81 80 VAL A CA 1
ATOM 622 C C . VAL A 1 80 ? 23.242 -1.722 -24.511 1.00 90.81 80 VAL A C 1
ATOM 624 O O . VAL A 1 80 ? 23.942 -0.731 -24.728 1.00 90.81 80 VAL A O 1
ATOM 627 N N . TYR A 1 81 ? 22.231 -1.721 -23.637 1.00 91.75 81 TYR A N 1
ATOM 628 C CA . TYR A 1 81 ? 21.772 -0.529 -22.928 1.00 91.75 81 TYR A CA 1
ATOM 629 C C . TYR A 1 81 ? 21.448 -0.829 -21.450 1.00 91.75 81 TYR A C 1
ATOM 631 O O . TYR A 1 81 ? 20.281 -0.924 -21.075 1.00 91.75 81 TYR A O 1
ATOM 639 N N . PRO A 1 82 ? 22.469 -1.008 -20.590 1.00 91.44 82 PRO A N 1
ATOM 640 C CA . PRO A 1 82 ? 22.264 -1.441 -19.205 1.00 91.44 82 PRO A CA 1
ATOM 641 C C . PRO A 1 82 ? 21.781 -0.327 -18.266 1.00 91.44 82 PRO A C 1
ATOM 643 O O . PRO A 1 82 ? 21.159 -0.607 -17.247 1.00 91.44 82 PRO A O 1
ATOM 646 N N . ASN A 1 83 ? 22.095 0.935 -18.565 1.00 90.12 83 ASN A N 1
ATOM 647 C CA . ASN A 1 83 ? 21.843 2.075 -17.687 1.00 90.12 83 ASN A CA 1
ATOM 648 C C . ASN A 1 83 ? 21.237 3.267 -18.437 1.00 90.12 83 ASN A C 1
ATOM 650 O O . ASN A 1 83 ? 21.235 3.321 -19.668 1.00 90.12 83 ASN A O 1
ATOM 654 N N . ALA A 1 84 ? 20.722 4.235 -17.676 1.00 92.19 84 ALA A N 1
ATOM 655 C CA . ALA A 1 84 ? 20.225 5.488 -18.225 1.00 92.19 84 ALA A CA 1
ATOM 656 C C . ALA A 1 84 ? 21.356 6.236 -18.947 1.00 92.19 84 ALA A C 1
ATOM 658 O O . ALA A 1 84 ? 22.366 6.604 -18.346 1.00 92.19 84 ALA A O 1
ATOM 659 N N . ALA A 1 85 ? 21.186 6.450 -20.248 1.00 90.19 85 ALA A N 1
ATOM 660 C CA . ALA A 1 85 ? 22.161 7.106 -21.106 1.00 90.19 85 ALA A CA 1
ATOM 661 C C . ALA A 1 85 ? 21.444 7.934 -22.190 1.00 90.19 85 ALA A C 1
ATOM 663 O O . ALA A 1 85 ? 20.267 7.697 -22.464 1.00 90.19 85 ALA A O 1
ATOM 664 N N . PRO A 1 86 ? 22.116 8.917 -22.817 1.00 90.25 86 PRO A N 1
ATOM 665 C CA . PRO A 1 86 ? 21.572 9.623 -23.976 1.00 90.25 86 PRO A CA 1
ATOM 666 C C . PRO A 1 86 ? 21.546 8.717 -25.211 1.00 90.25 86 PRO A C 1
ATOM 668 O O . PRO A 1 86 ? 22.336 7.773 -25.321 1.00 90.25 86 PRO A O 1
ATOM 671 N N . PHE A 1 87 ? 20.667 9.014 -26.169 1.00 91.62 87 PHE A N 1
ATOM 672 C CA . PHE A 1 87 ? 20.500 8.197 -27.369 1.00 91.62 87 PHE A CA 1
ATOM 673 C C . PHE A 1 87 ? 21.815 8.056 -28.158 1.00 91.62 87 PHE A C 1
ATOM 675 O O . PHE A 1 87 ? 22.387 9.032 -28.647 1.00 91.62 87 PHE A O 1
ATOM 682 N N . ARG A 1 88 ? 22.303 6.814 -28.286 1.00 88.75 88 ARG A N 1
ATOM 683 C CA . ARG A 1 88 ? 23.553 6.487 -28.987 1.00 88.75 88 ARG A CA 1
ATOM 684 C C . ARG A 1 88 ? 23.245 5.950 -30.378 1.00 88.75 88 ARG A C 1
ATOM 686 O O . ARG A 1 88 ? 22.941 4.771 -30.549 1.00 88.75 88 ARG A O 1
ATOM 693 N N . GLN A 1 89 ? 23.390 6.813 -31.377 1.00 88.88 89 GLN A N 1
ATOM 694 C CA . GLN A 1 89 ? 23.055 6.534 -32.780 1.00 88.88 89 GLN A CA 1
ATOM 695 C C . GLN A 1 89 ? 23.780 5.298 -33.343 1.00 88.88 89 GLN A C 1
ATOM 697 O O . GLN A 1 89 ? 23.198 4.550 -34.122 1.00 88.88 89 GLN A O 1
ATOM 702 N N . GLY A 1 90 ? 25.031 5.075 -32.920 1.00 88.00 90 GLY A N 1
ATOM 703 C CA . GLY A 1 90 ? 25.858 3.939 -33.342 1.00 88.00 90 GLY A CA 1
ATOM 704 C C . GLY A 1 90 ? 25.695 2.662 -32.511 1.00 88.00 90 GLY A C 1
ATOM 705 O O . GLY A 1 90 ? 26.342 1.670 -32.827 1.00 88.00 90 GLY A O 1
ATOM 706 N N . SER A 1 91 ? 24.879 2.668 -31.450 1.00 88.12 91 SER A N 1
ATOM 707 C CA . SER A 1 91 ? 24.604 1.480 -30.616 1.00 88.12 91 SER A CA 1
ATOM 708 C C . SER A 1 91 ? 23.169 0.978 -30.762 1.00 88.12 91 SER A C 1
ATOM 710 O O . SER A 1 91 ? 22.908 -0.190 -30.503 1.00 88.12 91 SER A O 1
ATOM 712 N N . VAL A 1 92 ? 22.240 1.847 -31.167 1.00 89.62 92 VAL A N 1
ATOM 713 C CA . VAL A 1 92 ? 20.829 1.496 -31.343 1.00 89.62 92 VAL A CA 1
ATOM 714 C C . VAL A 1 92 ? 20.580 1.107 -32.808 1.00 89.62 92 VAL A C 1
ATOM 716 O O . VAL A 1 92 ? 20.669 1.975 -33.683 1.00 89.62 92 VAL A O 1
ATOM 719 N N . PRO A 1 93 ? 20.240 -0.161 -33.112 1.00 89.06 93 PRO A N 1
ATOM 720 C CA . PRO A 1 93 ? 20.060 -0.657 -34.480 1.00 89.06 93 PRO A CA 1
ATOM 721 C C . PRO A 1 93 ? 18.749 -0.177 -35.122 1.00 89.06 93 PRO A C 1
ATOM 723 O O . PRO A 1 93 ? 18.561 -0.319 -36.322 1.00 89.06 93 PRO A O 1
ATOM 726 N N . LEU A 1 94 ? 17.860 0.459 -34.358 1.00 88.50 94 LEU A N 1
ATOM 727 C CA . LEU A 1 94 ? 16.541 0.877 -34.829 1.00 88.50 94 LEU A CA 1
ATOM 728 C C . LEU A 1 94 ? 16.625 2.046 -35.834 1.00 88.50 94 LEU A C 1
ATOM 730 O O . LEU A 1 94 ? 17.406 2.982 -35.611 1.00 88.50 94 LEU A O 1
ATOM 734 N N . PRO A 1 95 ? 15.824 2.042 -36.916 1.00 89.19 95 PRO A N 1
ATOM 735 C CA . PRO A 1 95 ? 15.746 3.137 -37.883 1.00 89.19 95 PRO A CA 1
ATOM 736 C C . PRO A 1 95 ? 14.794 4.247 -37.395 1.00 89.19 95 PRO A C 1
ATOM 738 O O . PRO A 1 95 ? 13.764 4.523 -38.003 1.00 89.19 95 PRO A O 1
ATOM 741 N N . VAL A 1 96 ? 15.125 4.879 -36.265 1.00 90.19 96 VAL A N 1
ATOM 742 C CA . VAL A 1 96 ? 14.302 5.949 -35.671 1.00 90.19 96 VAL A CA 1
ATOM 743 C C . VAL A 1 96 ? 14.492 7.258 -36.441 1.00 90.19 96 VAL A C 1
ATOM 745 O O . VAL A 1 96 ? 15.620 7.644 -36.754 1.00 90.19 96 VAL A O 1
ATOM 748 N N . ARG A 1 97 ? 13.388 7.954 -36.716 1.00 90.69 97 ARG A N 1
ATOM 749 C CA . ARG A 1 97 ? 13.363 9.295 -37.311 1.00 90.69 97 ARG A CA 1
ATOM 750 C C . ARG A 1 97 ? 12.541 10.219 -36.420 1.00 90.69 97 ARG A C 1
ATOM 752 O O . ARG A 1 97 ? 11.513 9.796 -35.899 1.00 90.69 97 ARG A O 1
ATOM 759 N N . MET A 1 98 ? 12.995 11.452 -36.222 1.00 88.50 98 MET A N 1
ATOM 760 C CA . MET A 1 98 ? 12.333 12.410 -35.331 1.00 88.50 98 MET A CA 1
ATOM 761 C C . MET A 1 98 ? 12.585 13.845 -35.787 1.00 88.50 98 MET A C 1
ATOM 763 O O . MET A 1 98 ? 13.663 14.148 -36.291 1.00 88.50 98 MET A O 1
ATOM 767 N N . GLY A 1 99 ? 11.598 14.718 -35.600 1.00 89.12 99 GLY A N 1
ATOM 768 C CA . GLY A 1 99 ? 11.644 16.117 -36.025 1.00 89.12 99 GLY A CA 1
ATOM 769 C C . GLY A 1 99 ? 10.574 16.443 -37.066 1.00 89.12 99 GLY A C 1
ATOM 770 O O . GLY A 1 99 ? 9.969 15.550 -37.664 1.00 89.12 99 GLY A O 1
ATOM 771 N N . PHE A 1 100 ? 10.317 17.735 -37.263 1.00 88.44 100 PHE A N 1
ATOM 772 C CA . PHE A 1 100 ? 9.276 18.199 -38.176 1.00 88.44 100 PHE A CA 1
ATOM 773 C C . PHE A 1 100 ? 9.680 17.972 -39.647 1.00 88.44 100 PHE A C 1
ATOM 775 O O . PHE A 1 100 ? 10.776 18.382 -40.044 1.00 88.44 100 PHE A O 1
ATOM 782 N N . PRO A 1 101 ? 8.831 17.339 -40.479 1.00 87.94 101 PRO A N 1
ATOM 783 C CA . PRO A 1 101 ? 9.124 17.149 -41.894 1.00 87.94 101 PRO A CA 1
ATOM 784 C C . PRO A 1 101 ? 9.013 18.478 -42.653 1.00 87.94 101 PRO A C 1
ATOM 786 O O . PRO A 1 101 ? 7.961 19.113 -42.691 1.00 87.94 101 PRO A O 1
ATOM 789 N N . VAL A 1 102 ? 10.088 18.899 -43.315 1.00 84.19 102 VAL A N 1
ATOM 790 C CA . VAL A 1 102 ? 10.061 20.090 -44.176 1.00 84.19 102 VAL A CA 1
ATOM 791 C C . VAL A 1 102 ? 9.426 19.771 -45.532 1.00 84.19 102 VAL A C 1
ATOM 793 O O . VAL A 1 102 ? 9.753 18.763 -46.148 1.00 84.19 102 VAL A O 1
ATOM 796 N N . LYS A 1 103 ? 8.520 20.640 -46.006 1.00 77.25 103 LYS A N 1
ATOM 797 C CA . LYS A 1 103 ? 7.961 20.661 -47.379 1.00 77.25 103 LYS A CA 1
ATOM 798 C C . LYS A 1 103 ? 7.561 19.276 -47.939 1.00 77.25 103 LYS A C 1
ATOM 800 O O . LYS A 1 103 ? 8.039 18.880 -48.996 1.00 77.25 103 LYS A O 1
ATOM 805 N N . ARG A 1 104 ? 6.668 18.554 -47.243 1.00 76.56 104 ARG A N 1
ATOM 806 C CA . ARG A 1 104 ? 6.209 17.183 -47.593 1.00 76.56 104 ARG A CA 1
ATOM 807 C C . ARG A 1 104 ? 7.321 16.111 -47.625 1.00 76.56 104 ARG A C 1
ATOM 809 O O . ARG A 1 104 ? 7.144 15.066 -48.241 1.00 76.56 104 ARG A O 1
ATOM 816 N N . GLY A 1 105 ? 8.458 16.362 -46.979 1.00 84.88 105 GLY A N 1
ATOM 817 C CA . GLY A 1 105 ? 9.574 15.423 -46.871 1.00 84.88 105 GLY A CA 1
ATOM 818 C C . GLY A 1 105 ? 9.434 14.407 -45.733 1.00 84.88 105 GLY A C 1
ATOM 819 O O . GLY A 1 105 ? 8.453 14.385 -44.993 1.00 84.88 105 GLY A O 1
ATOM 820 N N . VAL A 1 106 ? 10.459 13.567 -45.581 1.00 86.44 106 VAL A N 1
ATOM 821 C CA . VAL A 1 106 ? 10.560 12.570 -44.504 1.00 86.44 106 VAL A CA 1
ATOM 822 C C . VAL A 1 106 ? 11.258 13.190 -43.283 1.00 86.44 106 VAL A C 1
ATOM 824 O O . VAL A 1 106 ? 12.187 13.981 -43.465 1.00 86.44 106 VAL A O 1
ATOM 827 N N . PRO A 1 107 ? 10.870 12.836 -42.041 1.00 89.62 107 PRO A N 1
ATOM 828 C CA . PRO A 1 107 ? 11.564 13.300 -40.844 1.00 89.62 107 PRO A CA 1
ATOM 829 C C . PRO A 1 107 ? 13.069 12.956 -40.835 1.00 89.62 107 PRO A C 1
ATOM 831 O O . PRO A 1 107 ? 13.464 11.903 -41.368 1.00 89.62 107 PRO A O 1
ATOM 834 N N . PRO A 1 108 ? 13.909 13.807 -40.208 1.00 89.94 108 PRO A N 1
ATOM 835 C CA . PRO A 1 108 ? 15.350 13.592 -40.106 1.00 89.94 108 PRO A CA 1
ATOM 836 C C . PRO A 1 108 ? 15.721 12.225 -39.522 1.00 89.94 108 PRO A C 1
ATOM 838 O O . PRO A 1 108 ? 15.078 11.718 -38.598 1.00 89.94 108 PRO A O 1
ATOM 841 N N . GLU A 1 109 ? 16.786 11.631 -40.060 1.00 89.19 109 GLU A N 1
ATOM 842 C CA . GLU A 1 109 ? 17.319 10.341 -39.614 1.00 89.19 109 GLU A CA 1
ATOM 843 C C . GLU A 1 109 ? 17.937 10.400 -38.221 1.00 89.19 109 GLU A C 1
ATOM 845 O O . GLU A 1 109 ? 18.159 11.467 -37.661 1.00 89.19 109 GLU A O 1
ATOM 850 N N . LYS A 1 110 ? 18.266 9.236 -37.654 1.00 89.38 110 LYS A N 1
ATOM 851 C CA . LYS A 1 110 ? 18.914 9.169 -36.344 1.00 89.38 110 LYS A CA 1
ATOM 852 C C . LYS A 1 110 ? 20.303 9.803 -36.303 1.00 89.38 110 LYS A C 1
ATOM 854 O O . LYS A 1 110 ? 20.699 10.265 -35.241 1.00 89.38 110 LYS A O 1
ATOM 859 N N . LYS A 1 111 ? 21.059 9.798 -37.410 1.00 87.00 111 LYS A N 1
ATOM 860 C CA . LYS A 1 111 ? 22.449 10.286 -37.464 1.00 87.00 111 LYS A CA 1
ATOM 861 C C . LYS A 1 111 ? 22.478 11.815 -37.364 1.00 87.00 111 LYS A C 1
ATOM 863 O O . LYS A 1 111 ? 21.870 12.496 -38.176 1.00 87.00 111 LYS A O 1
ATOM 868 N N . GLY A 1 112 ? 23.184 12.349 -36.369 1.00 85.06 112 GLY A N 1
ATOM 869 C CA . GLY A 1 112 ? 23.316 13.796 -36.147 1.00 85.06 112 GLY A CA 1
ATOM 870 C C . GLY A 1 112 ? 22.059 14.518 -35.637 1.00 85.06 112 GLY A C 1
ATOM 871 O O . GLY A 1 112 ? 22.081 15.738 -35.524 1.00 85.06 112 GLY A O 1
ATOM 872 N N . ASN A 1 113 ? 20.982 13.803 -35.302 1.00 88.31 113 ASN A N 1
ATOM 873 C CA . ASN A 1 113 ? 19.721 14.421 -34.895 1.00 88.31 113 ASN A CA 1
ATOM 874 C C . ASN A 1 113 ? 19.705 14.791 -33.404 1.00 88.31 113 ASN A C 1
ATOM 876 O O . ASN A 1 113 ? 19.798 13.918 -32.536 1.00 88.31 113 ASN A O 1
ATOM 880 N N . LEU A 1 114 ? 19.590 16.092 -33.126 1.00 85.81 114 LEU A N 1
ATOM 881 C CA . LEU A 1 114 ? 19.560 16.659 -31.776 1.00 85.81 114 LEU A CA 1
ATOM 882 C C . LEU A 1 114 ? 18.212 16.456 -31.072 1.00 85.81 114 LEU A C 1
ATOM 884 O O . LEU A 1 114 ? 18.183 16.399 -29.844 1.00 85.81 114 LEU A O 1
ATOM 888 N N . GLU A 1 115 ? 17.127 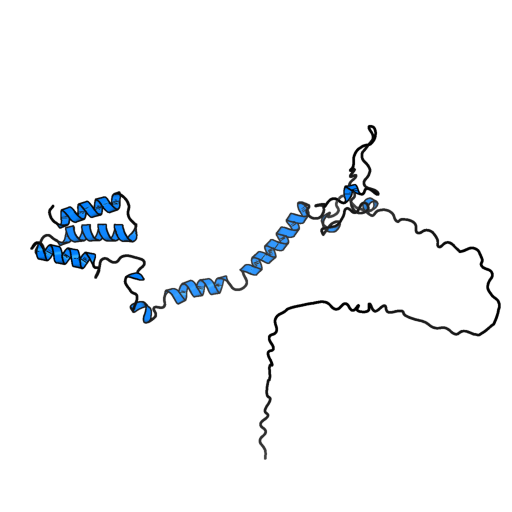16.265 -31.825 1.00 86.75 115 GLU A N 1
ATOM 889 C CA . GLU A 1 115 ? 15.787 16.020 -31.274 1.00 86.75 115 GLU A CA 1
ATOM 890 C C . GLU A 1 115 ? 15.715 14.677 -30.534 1.00 86.75 115 GLU A C 1
ATOM 892 O O . GLU A 1 115 ? 14.944 14.501 -29.598 1.00 86.75 115 GLU A O 1
ATOM 897 N N . LEU A 1 116 ? 16.599 13.730 -30.870 1.00 85.50 116 LEU A N 1
ATOM 898 C CA . LEU A 1 116 ? 16.701 12.436 -30.188 1.00 85.50 116 LEU A CA 1
ATOM 899 C C . LEU A 1 116 ? 17.419 12.506 -28.826 1.00 85.50 116 LEU A C 1
ATOM 901 O O . LEU A 1 116 ? 17.718 11.473 -28.228 1.00 85.50 116 LEU A O 1
ATOM 905 N N . LYS A 1 117 ? 17.688 13.707 -28.300 1.00 83.25 117 LYS A N 1
ATOM 906 C CA . LYS A 1 117 ? 18.254 13.920 -26.955 1.00 83.25 117 LYS A CA 1
ATOM 907 C C . LYS A 1 117 ? 17.239 13.701 -25.817 1.00 83.25 117 LYS A C 1
ATOM 909 O O . LYS A 1 117 ? 17.614 13.761 -24.648 1.00 83.25 117 LYS A O 1
ATOM 914 N N . ILE A 1 118 ? 15.975 13.435 -26.140 1.00 86.25 118 ILE A N 1
ATOM 915 C CA . ILE A 1 118 ? 14.893 13.176 -25.180 1.00 86.25 118 ILE A CA 1
ATOM 916 C C . ILE A 1 118 ? 15.281 12.059 -24.185 1.00 86.25 118 ILE A C 1
ATOM 918 O O . ILE A 1 118 ? 15.913 11.072 -24.587 1.00 86.25 118 ILE A O 1
ATOM 922 N N . PRO A 1 119 ? 14.907 12.177 -22.891 1.00 85.94 119 PRO A N 1
ATOM 923 C CA . PRO A 1 119 ? 15.062 11.096 -21.921 1.00 85.94 119 PRO A CA 1
ATOM 924 C C . PRO A 1 119 ? 14.431 9.800 -22.439 1.00 85.94 119 PRO A C 1
ATOM 926 O O . PRO A 1 119 ? 13.229 9.733 -22.686 1.00 85.94 119 PRO A O 1
ATOM 929 N N . ASN A 1 120 ? 15.256 8.774 -22.639 1.00 88.88 120 ASN A N 1
ATOM 930 C CA . ASN A 1 120 ? 14.825 7.502 -23.206 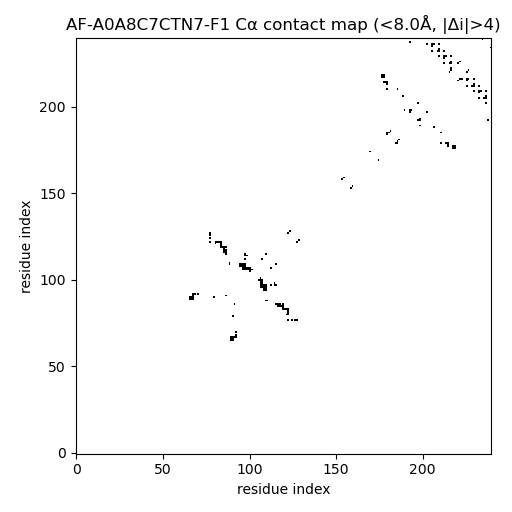1.00 88.88 120 ASN A CA 1
ATOM 931 C C . ASN A 1 120 ? 14.706 6.416 -22.133 1.00 88.88 120 ASN A C 1
ATOM 933 O O . ASN A 1 120 ? 15.367 6.453 -21.096 1.00 88.88 120 ASN A O 1
ATOM 937 N N . PHE A 1 121 ? 13.906 5.401 -22.442 1.00 93.38 121 PHE A N 1
ATOM 938 C CA . PHE A 1 121 ? 13.664 4.247 -21.577 1.00 93.38 121 PHE A CA 1
ATOM 939 C C . PHE A 1 121 ? 14.252 2.957 -22.159 1.00 93.38 121 PHE A C 1
ATOM 941 O O . PHE A 1 121 ? 13.799 1.862 -21.844 1.00 93.38 121 PHE A O 1
ATOM 948 N N . LEU A 1 122 ? 15.289 3.062 -23.001 1.00 91.19 122 LEU A N 1
ATOM 949 C CA . LEU A 1 122 ? 15.891 1.896 -23.664 1.00 91.19 122 LEU A CA 1
ATOM 950 C C . LEU A 1 122 ? 16.536 0.911 -22.674 1.00 91.19 122 LEU A C 1
ATOM 952 O O . LEU A 1 122 ? 16.671 -0.266 -22.995 1.00 91.19 122 LEU A O 1
ATOM 956 N N . HIS A 1 123 ? 16.885 1.377 -21.472 1.00 90.00 123 HIS A N 1
ATOM 957 C CA . HIS A 1 123 ? 17.387 0.561 -20.364 1.00 90.00 123 HIS A CA 1
ATOM 958 C C . HIS A 1 123 ? 16.272 -0.103 -19.536 1.00 90.00 123 HIS A C 1
ATOM 960 O O . HIS A 1 123 ? 16.529 -1.078 -18.839 1.00 90.00 123 HIS A O 1
ATOM 966 N N . LEU A 1 124 ? 15.024 0.371 -19.635 1.00 93.19 124 LEU A N 1
ATOM 967 C CA . LEU A 1 124 ? 13.858 -0.160 -18.912 1.00 93.19 124 LEU A CA 1
ATOM 968 C C . LEU A 1 124 ? 12.927 -0.945 -19.840 1.00 93.19 124 LEU A C 1
ATOM 970 O O . LEU A 1 124 ? 11.705 -0.839 -19.771 1.00 93.19 124 LEU A O 1
ATOM 974 N N . THR A 1 125 ? 13.496 -1.752 -20.731 1.00 92.50 125 THR A N 1
ATOM 975 C CA . THR A 1 125 ? 12.681 -2.674 -21.529 1.00 92.50 125 THR A CA 1
ATOM 976 C C . THR A 1 125 ? 12.010 -3.721 -20.629 1.00 92.50 125 THR A C 1
ATOM 978 O O . THR A 1 125 ? 12.579 -4.095 -19.599 1.00 92.50 125 THR A O 1
ATOM 981 N N . PRO A 1 126 ? 10.835 -4.267 -20.999 1.00 93.62 126 PRO A N 1
ATOM 982 C CA . PRO A 1 126 ? 10.145 -5.266 -20.177 1.00 93.62 126 PRO A CA 1
ATOM 983 C C . PRO A 1 126 ? 11.014 -6.484 -19.819 1.00 93.62 126 PRO A C 1
ATOM 985 O O . PRO A 1 126 ? 10.905 -7.022 -18.719 1.00 93.62 126 PRO A O 1
ATOM 988 N N . ALA A 1 127 ? 11.917 -6.893 -20.718 1.00 90.56 127 ALA A N 1
ATOM 989 C CA . ALA A 1 127 ? 12.894 -7.950 -20.458 1.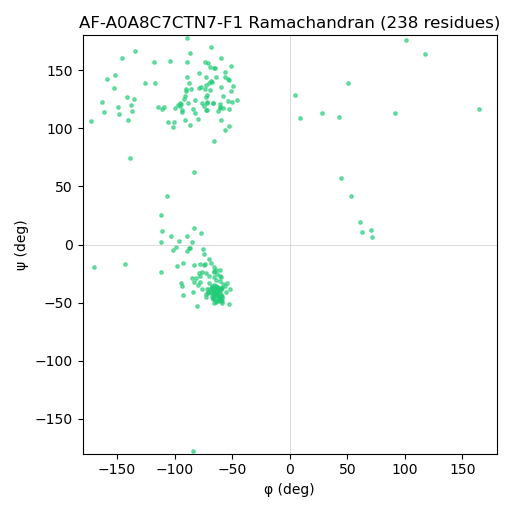00 90.56 127 ALA A CA 1
ATOM 990 C C . ALA A 1 127 ? 13.918 -7.554 -19.376 1.00 90.56 127 ALA A C 1
ATOM 992 O O . ALA A 1 127 ? 14.203 -8.353 -18.484 1.00 90.56 127 ALA A O 1
ATOM 993 N N . ALA A 1 128 ? 14.424 -6.314 -19.412 1.00 92.31 128 ALA A N 1
ATOM 994 C CA . ALA A 1 128 ? 15.319 -5.773 -18.388 1.00 92.31 128 ALA A CA 1
ATOM 995 C C . ALA A 1 128 ? 14.632 -5.723 -17.020 1.00 92.31 128 ALA A C 1
ATOM 997 O O . ALA A 1 128 ? 15.172 -6.219 -16.033 1.00 92.31 128 ALA A O 1
ATOM 998 N N . ILE A 1 129 ? 13.403 -5.201 -16.976 1.00 93.19 129 ILE A N 1
ATOM 999 C CA . ILE A 1 129 ? 12.617 -5.075 -15.743 1.00 93.19 129 ILE A CA 1
ATOM 1000 C C . ILE A 1 129 ? 12.412 -6.447 -15.098 1.00 93.19 129 ILE A C 1
ATOM 1002 O O . ILE A 1 129 ? 12.653 -6.597 -13.904 1.00 93.19 129 ILE A O 1
ATOM 1006 N N . LYS A 1 130 ? 12.046 -7.475 -15.876 1.00 93.19 130 LYS A N 1
ATOM 1007 C CA . LYS A 1 130 ? 11.892 -8.843 -15.355 1.00 93.19 130 LYS A CA 1
ATOM 1008 C C . LYS A 1 130 ? 13.189 -9.370 -14.733 1.00 93.19 130 LYS A C 1
ATOM 1010 O O . LYS A 1 130 ? 13.152 -9.822 -13.589 1.00 93.19 130 LYS A O 1
ATOM 1015 N N . LYS A 1 131 ? 14.327 -9.243 -15.433 1.00 91.75 131 LYS A N 1
ATOM 1016 C CA . LYS A 1 131 ? 15.652 -9.653 -14.924 1.00 91.75 131 LYS A CA 1
ATOM 1017 C C . LYS A 1 131 ? 16.014 -8.898 -13.630 1.00 91.75 131 LYS A C 1
ATOM 1019 O O . LYS A 1 131 ? 16.462 -9.506 -12.658 1.00 91.75 131 LYS A O 1
ATOM 1024 N N . HIS A 1 132 ? 15.768 -7.586 -13.574 1.00 90.38 132 HIS A N 1
ATOM 1025 C CA . HIS A 1 132 ? 16.029 -6.766 -12.385 1.00 90.38 132 HIS A CA 1
ATOM 1026 C C . HIS A 1 132 ? 15.127 -7.136 -11.202 1.00 90.38 132 HIS A C 1
ATOM 1028 O O . HIS A 1 132 ? 15.618 -7.328 -10.090 1.00 90.38 132 HIS A O 1
ATOM 1034 N N . CYS A 1 133 ? 13.822 -7.289 -11.428 1.00 91.38 133 CYS A N 1
ATOM 1035 C CA . CYS A 1 133 ? 12.875 -7.690 -10.392 1.00 91.38 133 CYS A CA 1
ATOM 1036 C C . CYS A 1 133 ? 13.189 -9.086 -9.845 1.00 91.38 133 CYS A C 1
ATOM 1038 O O . CYS A 1 133 ? 13.071 -9.302 -8.642 1.00 91.38 133 CYS A O 1
ATOM 1040 N N . GLU A 1 134 ? 13.613 -10.030 -10.685 1.00 90.81 134 GLU A N 1
ATOM 1041 C CA . GLU A 1 134 ? 14.037 -11.358 -10.234 1.00 90.81 134 GLU A CA 1
ATOM 1042 C C . GLU A 1 134 ? 15.260 -11.285 -9.304 1.00 90.81 134 GLU A C 1
ATOM 1044 O O . GLU A 1 134 ? 15.267 -11.899 -8.234 1.00 90.81 134 GLU A O 1
ATOM 1049 N N . ALA A 1 135 ? 16.267 -10.480 -9.656 1.00 87.31 135 ALA A N 1
ATOM 1050 C CA . ALA A 1 135 ? 17.436 -10.258 -8.806 1.00 87.31 135 ALA A CA 1
ATOM 1051 C C . ALA A 1 135 ? 17.064 -9.588 -7.468 1.00 87.31 135 ALA A C 1
ATOM 1053 O O . ALA A 1 135 ? 17.538 -9.999 -6.406 1.00 87.31 135 ALA A O 1
ATOM 1054 N N . LEU A 1 136 ? 16.172 -8.594 -7.500 1.00 86.31 136 LEU A N 1
ATOM 1055 C CA . LEU A 1 136 ? 15.705 -7.894 -6.301 1.00 86.31 136 LEU A CA 1
ATOM 1056 C C . LEU A 1 136 ? 14.858 -8.787 -5.385 1.00 86.31 136 LEU A C 1
ATOM 1058 O O . LEU A 1 136 ? 15.016 -8.713 -4.168 1.00 86.31 136 LEU A O 1
ATOM 1062 N N . LYS A 1 137 ? 14.029 -9.682 -5.939 1.00 83.00 137 LYS A N 1
ATOM 1063 C CA . LYS A 1 137 ? 13.235 -10.656 -5.164 1.00 83.00 137 LYS A CA 1
ATOM 1064 C C . LYS A 1 137 ? 14.106 -11.588 -4.318 1.00 83.00 137 LYS A C 1
ATOM 1066 O O . LYS A 1 137 ? 13.737 -11.922 -3.194 1.00 83.00 137 LYS A O 1
ATOM 1071 N N . ARG A 1 138 ? 15.275 -12.000 -4.826 1.00 69.25 138 ARG A N 1
ATOM 1072 C CA . ARG A 1 138 ? 16.237 -12.804 -4.047 1.00 69.25 138 ARG A CA 1
ATOM 1073 C C . ARG A 1 138 ? 16.791 -12.012 -2.858 1.00 69.25 138 ARG A C 1
ATOM 1075 O O . ARG A 1 138 ? 16.898 -12.547 -1.757 1.00 69.25 138 ARG A O 1
ATOM 1082 N N . LYS A 1 139 ? 17.098 -10.728 -3.069 1.00 65.50 139 LYS A N 1
ATOM 1083 C CA . LYS A 1 139 ? 17.668 -9.845 -2.042 1.00 65.50 139 LYS A CA 1
ATOM 1084 C C . LYS A 1 139 ? 16.654 -9.481 -0.952 1.00 65.50 139 LYS A C 1
ATOM 1086 O O . LYS A 1 139 ? 17.002 -9.525 0.223 1.00 65.50 139 LYS A O 1
ATOM 1091 N N . SER A 1 140 ? 15.403 -9.189 -1.311 1.00 58.94 140 SER A N 1
ATOM 1092 C CA . SER A 1 140 ? 14.350 -8.864 -0.335 1.00 58.94 140 SER A CA 1
ATOM 1093 C C . SER A 1 140 ? 13.995 -10.049 0.567 1.00 58.94 140 SER A C 1
ATOM 1095 O O . SER A 1 140 ? 13.804 -9.869 1.767 1.00 58.94 140 SER A O 1
ATOM 1097 N N . LYS A 1 141 ? 13.979 -11.273 0.022 1.00 58.78 141 LYS A N 1
ATOM 1098 C CA . LYS A 1 141 ? 13.715 -12.492 0.799 1.00 58.78 141 LYS A CA 1
ATOM 1099 C C . LYS A 1 141 ? 14.775 -12.740 1.881 1.00 58.78 141 LYS A C 1
ATOM 1101 O O . LYS A 1 141 ? 14.421 -13.173 2.970 1.00 58.78 141 LYS A O 1
ATOM 1106 N N . CYS A 1 142 ? 16.043 -12.438 1.594 1.00 55.16 142 CYS A N 1
ATOM 1107 C CA . CYS A 1 142 ? 17.154 -12.603 2.537 1.00 55.16 142 CYS A CA 1
ATOM 1108 C C . CYS A 1 142 ? 17.182 -11.500 3.615 1.00 55.16 142 CYS A C 1
ATOM 1110 O O . CYS A 1 142 ? 17.404 -11.790 4.788 1.00 55.16 142 CYS A O 1
ATOM 1112 N N . LEU A 1 143 ? 16.862 -10.249 3.251 1.00 55.69 143 LEU A N 1
ATOM 1113 C CA . LEU A 1 143 ? 16.805 -9.125 4.201 1.00 55.69 143 LEU A CA 1
ATOM 1114 C C . LEU A 1 143 ? 15.725 -9.297 5.285 1.00 55.69 143 LEU A C 1
ATOM 1116 O O . LEU A 1 143 ? 15.871 -8.759 6.376 1.00 55.69 143 LEU A O 1
ATOM 1120 N N . LEU A 1 144 ? 14.672 -10.073 5.009 1.00 54.91 144 LEU A N 1
ATOM 1121 C CA . LEU A 1 144 ? 13.604 -10.385 5.967 1.00 54.91 144 LEU A CA 1
ATOM 1122 C C . LEU A 1 144 ? 13.760 -11.755 6.647 1.00 54.91 144 LEU A C 1
ATOM 1124 O O . LEU A 1 144 ? 12.933 -12.113 7.482 1.00 54.91 144 LEU A O 1
ATOM 1128 N N . SER A 1 145 ? 14.777 -12.553 6.299 1.00 53.28 145 SER A N 1
ATOM 1129 C CA . SER A 1 145 ? 14.937 -13.912 6.842 1.00 53.28 145 SER A CA 1
ATOM 1130 C C . SER A 1 145 ? 16.130 -14.096 7.770 1.00 53.28 145 SER A C 1
ATOM 1132 O O . SER A 1 145 ? 16.363 -15.223 8.191 1.00 53.28 145 SER A O 1
ATOM 1134 N N . GLY A 1 146 ? 16.890 -13.037 8.052 1.00 52.47 146 GLY A N 1
ATOM 1135 C CA . GLY A 1 146 ? 18.175 -13.151 8.736 1.00 52.47 146 GLY A CA 1
ATOM 1136 C C . GLY A 1 146 ? 18.131 -13.333 10.253 1.00 52.47 146 GLY A C 1
ATOM 1137 O O . GLY A 1 146 ? 19.096 -13.868 10.762 1.00 52.47 146 GLY A O 1
ATOM 1138 N N . ASN A 1 147 ? 17.072 -12.912 10.961 1.00 55.41 147 ASN A N 1
ATOM 1139 C CA . ASN A 1 147 ? 16.924 -13.084 12.427 1.00 55.41 147 ASN A CA 1
ATOM 1140 C C . ASN A 1 147 ? 15.515 -12.737 12.963 1.00 55.41 147 ASN A C 1
ATOM 1142 O O . ASN A 1 147 ? 15.119 -13.210 14.018 1.00 55.41 147 ASN A O 1
ATOM 1146 N N . SER A 1 148 ? 14.694 -11.980 12.227 1.00 53.75 148 SER A N 1
ATOM 1147 C CA . SER A 1 148 ? 13.425 -11.431 12.746 1.00 53.75 148 SER A CA 1
ATOM 1148 C C . SER A 1 148 ? 12.331 -12.448 13.103 1.00 53.75 148 SER A C 1
ATOM 1150 O O . SER A 1 148 ? 11.392 -12.105 13.817 1.00 53.75 148 SER A O 1
ATOM 1152 N N . ARG A 1 149 ? 12.398 -13.686 12.595 1.00 53.28 149 ARG A N 1
ATOM 1153 C CA . ARG A 1 149 ? 11.333 -14.686 12.801 1.00 53.28 149 ARG A CA 1
ATOM 1154 C C . ARG A 1 149 ? 11.449 -15.462 14.112 1.00 53.28 149 ARG A C 1
ATOM 1156 O O . ARG A 1 149 ? 10.422 -15.885 14.630 1.00 53.28 149 ARG A O 1
ATOM 1163 N N . ILE A 1 150 ? 12.658 -15.654 14.634 1.00 55.38 150 ILE A N 1
ATOM 1164 C CA . ILE A 1 150 ? 12.867 -16.412 15.878 1.00 55.38 150 ILE A CA 1
ATOM 1165 C C . ILE A 1 150 ? 12.660 -15.486 17.082 1.00 55.38 150 ILE A C 1
ATOM 1167 O O . ILE A 1 150 ? 11.945 -15.853 18.012 1.00 55.38 150 ILE A O 1
ATOM 1171 N N . ASP A 1 151 ? 13.157 -14.250 16.995 1.00 61.34 151 ASP A N 1
ATOM 1172 C CA . ASP A 1 151 ? 12.995 -13.242 18.048 1.00 61.34 151 ASP A CA 1
ATOM 1173 C C . ASP A 1 151 ? 11.523 -12.868 18.265 1.00 61.34 151 ASP A C 1
ATOM 1175 O O . ASP A 1 151 ? 11.056 -12.812 19.400 1.00 61.34 151 ASP A O 1
ATOM 1179 N N . SER A 1 152 ? 10.753 -12.679 17.185 1.00 62.09 152 SER A N 1
ATOM 1180 C CA . SER A 1 152 ? 9.330 -12.341 17.303 1.00 62.09 152 SER A CA 1
ATOM 1181 C C . SER A 1 152 ? 8.523 -13.452 17.973 1.00 62.09 152 SER A C 1
ATOM 1183 O O . SER A 1 152 ? 7.667 -13.148 18.798 1.00 62.09 152 SER A O 1
ATOM 1185 N N . MET A 1 153 ? 8.782 -14.722 17.643 1.00 65.88 153 MET A N 1
ATOM 1186 C CA . MET A 1 153 ? 8.023 -15.835 18.214 1.00 65.88 153 MET A CA 1
ATOM 1187 C C . MET A 1 153 ? 8.368 -16.051 19.690 1.00 65.88 153 MET A C 1
ATOM 1189 O O . MET A 1 153 ? 7.457 -16.227 20.489 1.00 65.88 153 MET A O 1
ATOM 1193 N N . TYR A 1 154 ? 9.647 -15.944 20.067 1.00 67.88 154 TYR A N 1
ATOM 1194 C CA . TYR A 1 154 ? 10.073 -16.012 21.468 1.00 67.88 154 TYR A CA 1
ATOM 1195 C C . TYR A 1 154 ? 9.466 -14.882 22.317 1.00 67.88 154 TYR A C 1
ATOM 1197 O O . TYR A 1 154 ? 8.910 -15.163 23.379 1.00 67.88 154 TYR A O 1
ATOM 1205 N N . LEU A 1 155 ? 9.505 -13.633 21.828 1.00 64.38 155 LEU A N 1
ATOM 1206 C CA . LEU A 1 155 ? 8.896 -12.480 22.506 1.00 64.38 155 LEU A CA 1
ATOM 1207 C C . LEU A 1 155 ? 7.387 -12.668 22.716 1.00 64.38 155 LEU A C 1
ATOM 1209 O O . LEU A 1 155 ? 6.893 -12.423 23.810 1.00 64.38 155 LEU A O 1
ATOM 1213 N N . LEU A 1 156 ? 6.666 -13.152 21.698 1.00 64.44 156 LEU A N 1
ATOM 1214 C CA . LEU A 1 156 ? 5.223 -13.404 21.782 1.00 64.44 156 LEU A CA 1
ATOM 1215 C C . LEU A 1 156 ? 4.863 -14.522 22.773 1.00 64.44 156 LEU A C 1
ATOM 1217 O O . LEU A 1 156 ? 3.813 -14.459 23.400 1.00 64.44 156 LEU A O 1
ATOM 1221 N N . THR A 1 157 ? 5.687 -15.566 22.907 1.00 67.25 157 THR A N 1
ATOM 1222 C CA . THR A 1 157 ? 5.323 -16.731 23.734 1.00 67.25 157 THR A CA 1
ATOM 1223 C C . THR A 1 157 ? 5.829 -16.665 25.166 1.00 67.25 157 THR A C 1
ATOM 1225 O O . THR A 1 157 ? 5.154 -17.156 26.060 1.00 67.25 157 THR A O 1
ATOM 1228 N N . HIS A 1 158 ? 7.020 -16.115 25.402 1.00 70.69 158 HIS A N 1
ATOM 1229 C CA . HIS A 1 158 ? 7.657 -16.208 26.715 1.00 70.69 158 HIS A CA 1
ATOM 1230 C C . HIS A 1 158 ? 7.361 -14.998 27.598 1.00 70.69 158 HIS A C 1
ATOM 1232 O O . HIS A 1 158 ? 7.239 -15.153 28.808 1.00 70.69 158 HIS A O 1
ATOM 1238 N N . GLU A 1 159 ? 7.210 -13.809 27.012 1.00 72.44 159 GLU A N 1
ATOM 1239 C CA . GLU A 1 159 ? 6.882 -12.614 27.794 1.00 72.44 159 GLU A CA 1
ATOM 1240 C C . GLU A 1 159 ? 5.388 -12.558 28.139 1.00 72.44 159 GLU A C 1
ATOM 1242 O O . GLU A 1 159 ? 5.049 -12.194 29.254 1.00 72.44 159 GLU A O 1
ATOM 1247 N N . SER A 1 160 ? 4.486 -13.029 27.269 1.00 77.94 160 SER A N 1
ATOM 1248 C CA . SER A 1 160 ? 3.039 -13.018 27.557 1.00 77.94 160 SER A CA 1
ATOM 1249 C C . SER A 1 160 ? 2.585 -13.966 28.676 1.00 77.94 160 SER A C 1
ATOM 1251 O O . SER A 1 160 ? 1.465 -13.832 29.154 1.00 77.94 160 SER A O 1
ATOM 1253 N N . TRP A 1 161 ? 3.409 -14.942 29.074 1.00 78.75 161 TRP A N 1
ATOM 1254 C CA . TRP A 1 161 ? 3.081 -15.909 30.137 1.00 78.75 161 TRP A CA 1
ATOM 1255 C C . TRP A 1 161 ? 3.749 -15.582 31.477 1.00 78.75 161 TRP A C 1
ATOM 1257 O O . TRP A 1 161 ? 3.505 -16.270 32.471 1.00 78.75 161 TRP A O 1
ATOM 1267 N N . LYS A 1 162 ? 4.604 -14.558 31.521 1.00 84.69 162 LYS A N 1
ATOM 1268 C CA . LYS A 1 162 ? 5.198 -14.077 32.765 1.00 84.69 162 LYS A CA 1
ATOM 1269 C C . LYS A 1 162 ? 4.276 -13.039 33.378 1.00 84.69 162 LYS A C 1
ATOM 1271 O O . LYS A 1 162 ? 4.020 -12.028 32.746 1.00 84.69 162 LYS A O 1
ATOM 1276 N N . ALA A 1 163 ? 3.841 -13.286 34.608 1.00 85.62 163 ALA A N 1
ATOM 1277 C CA . ALA A 1 163 ? 3.168 -12.282 35.417 1.00 85.62 163 ALA A CA 1
ATOM 1278 C C . ALA A 1 163 ? 4.185 -11.626 36.354 1.00 85.62 163 ALA A C 1
ATOM 1280 O O . ALA A 1 163 ? 4.816 -12.304 37.174 1.00 85.62 163 ALA A O 1
ATOM 1281 N N . GLU A 1 164 ? 4.361 -10.316 36.232 1.00 88.50 164 GLU A N 1
ATOM 1282 C CA . GLU A 1 164 ? 5.216 -9.542 37.131 1.00 88.50 164 GLU A CA 1
ATOM 1283 C C . GLU A 1 164 ? 4.432 -9.024 38.347 1.00 88.50 164 GLU A C 1
ATOM 1285 O O . GLU A 1 164 ? 3.212 -8.883 38.321 1.00 88.50 164 GLU A O 1
ATOM 1290 N N . ALA A 1 165 ? 5.126 -8.721 39.451 1.00 89.81 165 ALA A N 1
ATOM 1291 C CA . ALA A 1 165 ? 4.472 -8.319 40.702 1.00 89.81 165 ALA A CA 1
ATOM 1292 C C . ALA A 1 165 ? 3.571 -7.076 40.548 1.00 89.81 165 ALA A C 1
ATOM 1294 O O . ALA A 1 165 ? 2.522 -6.990 41.188 1.00 89.81 165 ALA A O 1
ATOM 1295 N N . TRP A 1 166 ? 3.954 -6.142 39.672 1.00 88.69 166 TRP A N 1
ATOM 1296 C CA . TRP A 1 166 ? 3.208 -4.907 39.421 1.00 88.69 166 TRP A CA 1
ATOM 1297 C C . TRP A 1 166 ? 1.933 -5.126 38.593 1.00 88.69 166 TRP A C 1
ATOM 1299 O O . TRP A 1 166 ? 1.037 -4.290 38.642 1.00 88.69 166 TRP A O 1
ATOM 1309 N N . GLU A 1 167 ? 1.773 -6.254 37.891 1.00 87.12 167 GLU A N 1
ATOM 1310 C CA . GLU A 1 167 ? 0.532 -6.545 37.152 1.00 87.12 167 GLU A CA 1
ATOM 1311 C C . GLU A 1 167 ? -0.671 -6.742 38.085 1.00 87.12 167 GLU A C 1
ATOM 1313 O O . GLU A 1 167 ? -1.816 -6.525 37.692 1.00 87.12 167 GLU A O 1
ATOM 1318 N N . SER A 1 168 ? -0.419 -7.098 39.349 1.00 84.50 168 SER A N 1
ATOM 1319 C CA . SER A 1 168 ? -1.452 -7.167 40.389 1.00 84.50 168 SER A CA 1
ATOM 1320 C C . SER A 1 168 ? -1.932 -5.791 40.874 1.00 84.50 168 SER A C 1
ATOM 1322 O O . SER A 1 168 ? -3.008 -5.695 41.461 1.00 84.50 168 SER A O 1
ATOM 1324 N N . GLU A 1 169 ? -1.176 -4.724 40.594 1.00 89.75 169 GLU A N 1
ATOM 1325 C CA . GLU A 1 169 ? -1.526 -3.334 40.924 1.00 89.75 169 GLU A CA 1
ATOM 1326 C C . GLU A 1 169 ? -2.428 -2.691 39.851 1.00 89.75 169 GLU A C 1
ATOM 1328 O O . GLU A 1 169 ? -2.814 -1.527 39.956 1.00 89.75 169 GLU A O 1
ATOM 1333 N N . LYS A 1 170 ? -2.803 -3.453 38.816 1.00 86.50 170 LYS A N 1
ATOM 1334 C CA . LYS A 1 170 ? -3.616 -2.983 37.693 1.00 86.50 170 LYS A CA 1
ATOM 1335 C C . LYS A 1 170 ? -4.918 -2.333 38.167 1.00 86.50 170 LYS A C 1
ATOM 1337 O O . LYS A 1 170 ? -5.727 -2.943 38.871 1.00 86.50 170 LYS A O 1
ATOM 1342 N N . THR A 1 171 ? -5.138 -1.084 37.756 1.00 87.06 171 THR A N 1
ATOM 1343 C CA . THR A 1 171 ? -6.313 -0.319 38.179 1.00 87.06 171 THR A CA 1
ATOM 1344 C C . THR A 1 171 ? -7.519 -0.587 37.277 1.00 87.06 171 THR A C 1
ATOM 1346 O O . THR A 1 171 ? -7.393 -1.095 36.165 1.00 87.06 171 THR A O 1
ATOM 1349 N N . VAL A 1 172 ? -8.720 -0.201 37.728 1.00 83.81 172 VAL A N 1
ATOM 1350 C CA . VAL A 1 172 ? -9.965 -0.346 36.943 1.00 83.81 172 VAL A CA 1
ATOM 1351 C C . VAL A 1 172 ? -9.906 0.417 35.613 1.00 83.81 172 VAL A C 1
ATOM 1353 O O . VAL A 1 172 ? -10.555 0.008 34.658 1.00 83.81 172 VAL A O 1
ATOM 1356 N N . ALA A 1 173 ? -9.136 1.506 35.534 1.00 84.31 173 ALA A N 1
ATOM 1357 C CA . ALA A 1 173 ? -8.974 2.281 34.303 1.00 84.31 173 ALA A CA 1
ATOM 1358 C C . ALA A 1 173 ? -8.103 1.565 33.257 1.00 84.31 173 ALA A C 1
ATOM 1360 O O . ALA A 1 173 ? -8.263 1.809 32.066 1.00 84.31 173 ALA A O 1
ATOM 1361 N N . ASP A 1 174 ? -7.223 0.669 33.706 1.00 88.88 174 ASP A N 1
ATOM 1362 C CA . ASP A 1 174 ? -6.321 -0.106 32.849 1.00 88.88 174 ASP A CA 1
ATOM 1363 C C . ASP A 1 174 ? -6.961 -1.426 32.379 1.00 88.88 174 ASP A C 1
ATOM 1365 O O . ASP A 1 174 ? -6.370 -2.178 31.599 1.00 88.88 174 ASP A O 1
ATOM 1369 N N . MET A 1 175 ? -8.154 -1.755 32.885 1.00 85.81 175 MET A N 1
ATOM 1370 C CA . MET A 1 175 ? -8.912 -2.931 32.464 1.00 85.81 175 MET A CA 1
ATOM 1371 C C . MET A 1 175 ? -9.534 -2.687 31.086 1.00 85.81 175 MET A C 1
ATOM 1373 O O . MET A 1 175 ? -10.355 -1.790 30.917 1.00 85.81 175 MET A O 1
ATOM 1377 N N . GLU A 1 176 ? -9.163 -3.517 30.110 1.00 87.25 176 GLU A N 1
ATOM 1378 C CA . GLU A 1 176 ? -9.709 -3.468 28.743 1.00 87.25 176 GLU A CA 1
ATOM 1379 C C . GLU A 1 176 ? -11.174 -3.918 28.687 1.00 87.25 176 GLU A C 1
ATOM 1381 O O . GLU A 1 176 ? -11.931 -3.487 27.821 1.00 87.25 176 GLU A O 1
ATOM 1386 N N . GLU A 1 177 ? -11.572 -4.770 29.634 1.00 88.81 177 GLU A N 1
ATOM 1387 C CA . GLU A 1 177 ? -12.926 -5.286 29.762 1.00 88.81 177 GLU A CA 1
ATOM 1388 C C . GLU A 1 177 ? -13.549 -4.841 31.087 1.00 88.81 177 GLU A C 1
ATOM 1390 O O . GLU A 1 177 ? -12.926 -4.870 32.155 1.00 88.81 177 GLU A O 1
ATOM 1395 N N . TYR A 1 178 ? -14.821 -4.461 31.034 1.00 90.81 178 TYR A N 1
ATOM 1396 C CA . TYR A 1 178 ? -15.602 -4.178 32.220 1.00 90.81 178 TYR A CA 1
ATOM 1397 C C . TYR A 1 178 ? -15.936 -5.472 32.972 1.00 90.81 178 TYR A C 1
ATOM 1399 O O . TYR A 1 178 ? -16.713 -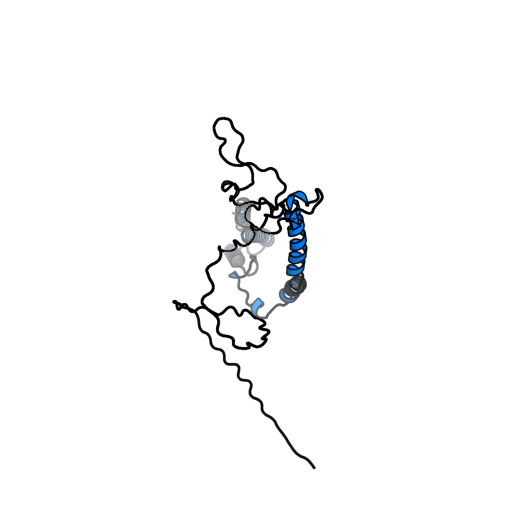6.310 32.508 1.00 90.81 178 TYR A O 1
ATOM 1407 N N . SER A 1 179 ? -15.414 -5.588 34.194 1.00 90.38 179 SER A N 1
ATOM 1408 C CA . SER A 1 179 ? -15.831 -6.612 35.151 1.00 90.38 179 SER A CA 1
ATOM 1409 C C . SER A 1 179 ? -16.986 -6.109 36.018 1.00 90.38 179 SER A C 1
ATOM 1411 O O . SER A 1 179 ? -16.935 -5.020 36.592 1.00 90.38 179 SER A O 1
ATOM 1413 N N . TRP A 1 180 ? -18.034 -6.925 36.147 1.00 88.75 180 TRP A N 1
ATOM 1414 C CA . TRP A 1 180 ? -19.161 -6.637 37.038 1.00 88.75 180 TRP A CA 1
ATOM 1415 C C . TRP A 1 180 ? -18.788 -6.754 38.520 1.00 88.75 180 TRP A C 1
ATOM 1417 O O . TRP A 1 180 ? -19.337 -6.028 39.353 1.00 88.75 180 TRP A O 1
ATOM 1427 N N . GLU A 1 181 ? -17.879 -7.665 38.863 1.00 87.19 181 GLU A N 1
ATOM 1428 C CA . GLU A 1 181 ? -17.556 -7.966 40.255 1.00 87.19 181 GLU A CA 1
ATOM 1429 C C . GLU A 1 181 ? -16.724 -6.845 40.878 1.00 87.19 181 GLU A C 1
ATOM 1431 O O . GLU A 1 181 ? -15.786 -6.334 40.274 1.00 87.19 181 GLU A O 1
ATOM 1436 N N . ASN A 1 182 ? -17.102 -6.428 42.088 1.00 85.06 182 ASN A N 1
ATOM 1437 C CA . ASN A 1 182 ? -16.544 -5.270 42.796 1.00 85.06 182 ASN A CA 1
ATOM 1438 C C . ASN A 1 182 ? -16.768 -3.917 42.092 1.00 85.06 182 ASN A C 1
ATOM 1440 O O . ASN A 1 182 ? -16.229 -2.895 42.532 1.00 85.06 182 ASN A O 1
ATOM 1444 N N . SER A 1 183 ? -17.616 -3.880 41.059 1.00 90.94 183 SER A N 1
ATOM 1445 C CA . SER A 1 183 ? -17.910 -2.666 40.300 1.00 90.94 183 SER A CA 1
ATOM 1446 C C . SER A 1 183 ? -18.804 -1.676 41.067 1.00 90.94 183 SER A C 1
ATOM 1448 O O . SER A 1 183 ? -19.592 -2.066 41.941 1.00 90.94 183 SER A O 1
ATOM 1450 N N . PRO A 1 184 ? -18.763 -0.377 40.710 1.00 91.62 184 PRO A N 1
ATOM 1451 C CA . PRO A 1 184 ? -19.712 0.608 41.227 1.00 91.62 184 PRO A CA 1
ATOM 1452 C C . PRO A 1 184 ? -21.172 0.251 40.910 1.00 91.62 184 PRO A C 1
ATOM 1454 O O . PRO A 1 184 ? -22.043 0.430 41.757 1.00 91.62 184 PRO A O 1
ATOM 1457 N N . SER A 1 185 ? -21.449 -0.303 39.724 1.00 91.00 185 SER A N 1
ATOM 1458 C CA . SER A 1 185 ? -22.811 -0.672 39.313 1.00 91.00 185 SER A CA 1
ATOM 1459 C C . SER A 1 185 ? -23.388 -1.799 40.167 1.00 91.00 185 SER A C 1
ATOM 1461 O O . SER A 1 185 ? -24.561 -1.732 40.531 1.00 91.00 185 SER A O 1
ATOM 1463 N N . GLN A 1 186 ? -22.573 -2.789 40.550 1.00 91.00 186 GLN A N 1
ATOM 1464 C CA . GLN A 1 186 ? -22.983 -3.843 41.482 1.00 91.00 186 GLN A CA 1
ATOM 1465 C C . GLN A 1 186 ? -23.317 -3.259 42.859 1.00 91.00 186 GLN A C 1
ATOM 1467 O O . GLN A 1 186 ? -24.382 -3.543 43.407 1.00 91.00 186 GLN A O 1
ATOM 1472 N N . LYS A 1 187 ? -22.438 -2.408 43.404 1.00 91.88 187 LYS A N 1
ATOM 1473 C CA . LYS A 1 187 ? -22.648 -1.758 44.709 1.00 91.88 187 LYS A CA 1
ATOM 1474 C C . LYS A 1 187 ? -23.909 -0.891 44.714 1.00 91.88 187 LYS A C 1
ATOM 1476 O O . LYS A 1 187 ? -24.674 -0.943 45.673 1.00 91.88 187 LYS A O 1
ATOM 1481 N N . ASN A 1 188 ? -24.155 -0.147 43.636 1.00 92.94 188 ASN A N 1
ATOM 1482 C CA . ASN A 1 188 ? -25.338 0.700 43.480 1.00 92.94 188 ASN A CA 1
ATOM 1483 C C . ASN A 1 188 ? -26.627 -0.120 43.338 1.00 92.94 188 ASN A C 1
ATOM 1485 O O . ASN A 1 188 ? -27.645 0.224 43.937 1.00 92.94 188 ASN A O 1
ATOM 1489 N N . ALA A 1 189 ? -26.594 -1.214 42.574 1.00 89.00 189 ALA A N 1
ATOM 1490 C CA . ALA A 1 189 ? -27.745 -2.098 42.414 1.00 89.00 189 ALA A CA 1
ATOM 1491 C C . ALA A 1 189 ? -28.118 -2.767 43.745 1.00 89.00 189 ALA A C 1
ATOM 1493 O O . ALA A 1 189 ? -29.269 -2.699 44.170 1.00 89.00 189 ALA A O 1
ATOM 1494 N N . LEU A 1 190 ? -27.136 -3.345 44.446 1.00 87.56 190 LEU A N 1
ATOM 1495 C CA . LEU A 1 190 ? -27.356 -3.988 45.741 1.00 87.56 190 LEU A CA 1
ATOM 1496 C C . LEU A 1 190 ? -27.813 -2.990 46.810 1.00 87.56 190 LEU A C 1
ATOM 1498 O O . LEU A 1 190 ? -28.765 -3.277 47.531 1.00 87.56 190 LEU A O 1
ATOM 1502 N N . SER A 1 191 ? -27.197 -1.805 46.896 1.00 90.25 191 SER A N 1
ATOM 1503 C CA . SER A 1 191 ? -27.616 -0.784 47.867 1.00 90.25 191 SER A CA 1
ATOM 1504 C C . SER A 1 191 ? -29.046 -0.297 47.616 1.00 90.25 191 SER A C 1
ATOM 1506 O O . SER A 1 191 ? -29.802 -0.095 48.566 1.00 90.25 191 SER A O 1
ATOM 1508 N N . THR A 1 192 ? -29.456 -0.183 46.349 1.00 89.19 192 THR A N 1
ATOM 1509 C CA . THR A 1 192 ? -30.831 0.174 45.971 1.00 89.19 192 THR A CA 1
ATOM 1510 C C . THR A 1 192 ? -31.819 -0.931 46.344 1.00 89.19 192 THR A C 1
ATOM 1512 O O . THR A 1 192 ? -32.847 -0.637 46.950 1.00 89.19 192 THR A O 1
ATOM 1515 N N . LEU A 1 193 ? -31.493 -2.198 46.067 1.00 87.69 193 LEU A N 1
ATOM 1516 C CA . LEU A 1 193 ? -32.328 -3.349 46.434 1.00 87.69 193 LEU A CA 1
ATOM 1517 C C . LEU A 1 193 ? -32.506 -3.486 47.948 1.00 87.69 193 LEU A C 1
ATOM 1519 O O . LEU A 1 193 ? -33.617 -3.733 48.414 1.00 87.69 193 LEU A O 1
ATOM 1523 N N . VAL A 1 194 ? -31.432 -3.283 48.717 1.00 88.00 194 VAL A N 1
ATOM 1524 C CA . VAL A 1 194 ? -31.485 -3.250 50.187 1.00 88.00 194 VAL A CA 1
ATOM 1525 C C . VAL A 1 194 ? -32.403 -2.126 50.657 1.00 88.00 194 VAL A C 1
ATOM 1527 O O . VAL A 1 194 ? -33.270 -2.356 51.496 1.00 88.00 194 VAL A O 1
ATOM 1530 N N . ARG A 1 195 ? -32.279 -0.926 50.075 1.00 86.88 195 ARG A N 1
ATOM 1531 C CA . ARG A 1 195 ? -33.118 0.230 50.427 1.00 86.88 195 ARG A CA 1
ATOM 1532 C C . ARG A 1 195 ? -34.595 0.034 50.065 1.00 86.88 195 ARG A C 1
ATOM 1534 O O . ARG A 1 195 ? -35.453 0.607 50.722 1.00 86.88 195 ARG A O 1
ATOM 1541 N N . MET A 1 196 ? -34.886 -0.773 49.046 1.00 84.06 196 MET A N 1
ATOM 1542 C CA . MET A 1 196 ? -36.246 -1.156 48.648 1.00 84.06 196 MET A CA 1
ATOM 1543 C C . MET A 1 196 ? -36.781 -2.386 49.402 1.00 84.06 196 MET A C 1
ATOM 1545 O O . MET A 1 196 ? -37.924 -2.772 49.183 1.00 84.06 196 MET A O 1
ATOM 1549 N N . GLY A 1 197 ? -35.981 -3.016 50.272 1.00 76.50 197 GLY A N 1
ATOM 1550 C CA . GLY A 1 197 ? -36.379 -4.221 51.010 1.00 76.50 197 GLY A CA 1
ATOM 1551 C C . GLY A 1 197 ? -36.490 -5.489 50.151 1.00 76.50 197 GLY A C 1
ATOM 1552 O O . GLY A 1 197 ? -37.002 -6.500 50.618 1.00 76.50 197 GLY A O 1
ATOM 1553 N N . LEU A 1 198 ? -35.989 -5.469 48.910 1.00 69.44 198 LEU A N 1
ATOM 1554 C CA . LEU A 1 198 ? -36.082 -6.573 47.939 1.00 69.44 198 LEU A CA 1
ATOM 1555 C C . LEU A 1 198 ? -34.909 -7.567 48.031 1.00 69.44 198 LEU A C 1
ATOM 1557 O O . LEU A 1 198 ? -34.776 -8.468 47.205 1.00 69.44 198 LEU A O 1
ATOM 1561 N N . ALA A 1 199 ? -34.044 -7.413 49.036 1.00 58.00 199 ALA A N 1
ATOM 1562 C CA . ALA A 1 199 ? -32.802 -8.171 49.185 1.00 58.00 199 ALA A CA 1
ATOM 1563 C C . ALA A 1 199 ? -32.994 -9.663 49.545 1.00 58.00 199 ALA A C 1
ATOM 1565 O O . ALA A 1 199 ? -32.029 -10.421 49.475 1.00 58.00 199 ALA A O 1
ATOM 1566 N N . GLY A 1 200 ? -34.207 -10.076 49.937 1.00 53.50 200 GLY A N 1
ATOM 1567 C CA . GLY A 1 200 ? -34.473 -11.378 50.560 1.00 53.50 200 GLY A CA 1
ATOM 1568 C C . GLY A 1 200 ? -34.584 -12.576 49.614 1.00 53.50 200 GLY A C 1
ATOM 1569 O O . GLY A 1 200 ? -33.908 -13.572 49.837 1.00 53.50 200 GLY A O 1
ATOM 1570 N N . GLU A 1 201 ? -35.423 -12.529 48.574 1.00 47.19 201 GLU A N 1
ATOM 1571 C CA . GLU A 1 201 ? -35.819 -13.779 47.884 1.00 47.19 201 GLU A CA 1
ATOM 1572 C C . GLU A 1 201 ? -35.976 -13.682 46.356 1.00 47.19 201 GLU A C 1
ATOM 1574 O O . GLU A 1 201 ? -35.913 -14.702 45.676 1.00 47.19 201 GLU A O 1
ATOM 1579 N N . GLY A 1 202 ? -36.092 -12.482 45.779 1.00 49.75 202 GLY A N 1
ATOM 1580 C CA . GLY A 1 202 ? -36.407 -12.301 44.351 1.00 49.75 202 GLY A CA 1
ATOM 1581 C C . GLY A 1 202 ? -35.279 -11.746 43.482 1.00 49.75 202 GLY A C 1
ATOM 1582 O O . GLY A 1 202 ? -35.553 -11.294 42.386 1.00 49.75 202 GLY A O 1
ATOM 1583 N N . GLY A 1 203 ? -34.036 -11.678 43.971 1.00 56.84 203 GLY A N 1
ATOM 1584 C CA . GLY A 1 203 ? -32.990 -10.874 43.319 1.00 56.84 203 GLY A CA 1
ATOM 1585 C C . GLY A 1 203 ? -32.023 -11.627 42.404 1.00 56.84 203 GLY A C 1
ATOM 1586 O O . GLY A 1 203 ? -31.336 -10.999 41.606 1.00 56.84 203 GLY A O 1
ATOM 1587 N N . LYS A 1 204 ? -31.900 -12.954 42.507 1.00 70.12 204 LYS A N 1
ATOM 1588 C CA . LYS A 1 204 ? -30.816 -13.678 41.811 1.00 70.12 204 LYS A CA 1
ATOM 1589 C C . LYS A 1 204 ? -30.928 -13.627 40.274 1.00 70.12 204 LYS A C 1
ATOM 1591 O O . LYS A 1 204 ? -29.929 -13.277 39.644 1.00 70.12 204 LYS A O 1
ATOM 1596 N N . PRO A 1 205 ? -32.079 -13.940 39.644 1.00 83.06 205 PRO A N 1
ATOM 1597 C CA . PRO A 1 205 ? -32.164 -13.946 38.184 1.00 83.06 205 PRO A CA 1
ATOM 1598 C C . PRO A 1 205 ? -32.287 -12.542 37.568 1.00 83.06 205 PRO A C 1
ATOM 1600 O O . PRO A 1 205 ? -31.778 -12.306 36.473 1.00 83.06 205 PRO A O 1
ATOM 1603 N N . GLU A 1 206 ? -32.923 -11.593 38.250 1.00 87.12 206 GLU A N 1
ATOM 1604 C CA . GLU A 1 206 ? -33.112 -10.212 37.792 1.00 87.12 206 GLU A CA 1
ATOM 1605 C C . GLU A 1 206 ? -31.797 -9.434 37.852 1.00 87.12 206 GLU A C 1
ATOM 1607 O O . GLU A 1 206 ? -31.439 -8.754 36.888 1.00 87.12 206 GLU A O 1
ATOM 1612 N N . VAL A 1 207 ? -31.025 -9.597 38.936 1.00 88.81 207 VAL A N 1
ATOM 1613 C CA . VAL A 1 207 ? -29.675 -9.024 39.052 1.00 88.81 207 VAL A CA 1
ATOM 1614 C C . VAL A 1 207 ? -28.748 -9.618 37.999 1.00 88.81 207 VAL A C 1
ATOM 1616 O O . VAL A 1 207 ? -27.935 -8.887 37.440 1.00 88.81 207 VAL A O 1
ATOM 1619 N N . GLN A 1 208 ? -28.885 -10.908 37.680 1.00 89.75 208 GLN A N 1
ATOM 1620 C CA . GLN A 1 208 ? -28.082 -11.535 36.633 1.00 89.75 208 GLN A CA 1
ATOM 1621 C C . GLN A 1 208 ? -28.400 -10.945 35.251 1.00 89.75 208 GLN A C 1
ATOM 1623 O O . GLN A 1 208 ? -27.490 -10.522 34.549 1.00 89.75 208 GLN A O 1
ATOM 1628 N N . LYS A 1 209 ? -29.683 -10.792 34.896 1.00 92.56 209 LYS A N 1
ATOM 1629 C CA . LYS A 1 209 ? -30.086 -10.133 33.636 1.00 92.56 209 LYS A CA 1
ATOM 1630 C C . LYS A 1 209 ? -29.579 -8.692 33.554 1.00 92.56 209 LYS A C 1
ATOM 1632 O O . LYS A 1 209 ? -29.173 -8.236 32.487 1.00 92.56 209 LYS A O 1
ATOM 1637 N N . TYR A 1 210 ? -29.587 -7.976 34.678 1.00 93.88 210 TYR A N 1
ATOM 1638 C CA . TYR A 1 210 ? -29.032 -6.629 34.759 1.00 93.88 210 TYR A CA 1
ATOM 1639 C C . TYR A 1 210 ? -27.506 -6.629 34.580 1.00 93.88 210 TYR A C 1
ATOM 1641 O O . TYR A 1 210 ? -27.001 -5.875 33.749 1.00 93.88 210 TYR A O 1
ATOM 1649 N N . ARG A 1 211 ? -26.781 -7.528 35.257 1.00 93.38 211 ARG A N 1
ATOM 1650 C CA . ARG A 1 211 ? -25.337 -7.752 35.071 1.00 93.38 211 ARG A CA 1
ATOM 1651 C C . ARG A 1 211 ? -24.996 -8.010 33.606 1.00 93.38 211 ARG A C 1
ATOM 1653 O O . ARG A 1 211 ? -24.122 -7.337 33.062 1.00 93.38 211 ARG A O 1
ATOM 1660 N N . ASP A 1 212 ? -25.691 -8.945 32.969 1.00 93.69 212 ASP A N 1
ATOM 1661 C CA . ASP A 1 212 ? -25.445 -9.331 31.578 1.00 93.69 212 ASP A CA 1
ATOM 1662 C C . ASP A 1 212 ? -25.714 -8.146 30.633 1.00 93.69 212 ASP A C 1
ATOM 1664 O O . ASP A 1 212 ? -24.958 -7.885 29.700 1.00 93.69 212 ASP A O 1
ATOM 1668 N N . SER A 1 213 ? -26.749 -7.346 30.917 1.00 94.75 213 SER A N 1
ATOM 1669 C CA . SER A 1 213 ? -27.045 -6.144 30.132 1.00 94.75 213 SER A CA 1
ATOM 1670 C C . SER A 1 213 ? -25.976 -5.050 30.269 1.00 94.75 213 SER A C 1
ATOM 1672 O O . SER A 1 213 ? -25.616 -4.426 29.272 1.00 94.75 213 SER A O 1
ATOM 1674 N N . VAL A 1 214 ? -25.442 -4.834 31.479 1.00 94.75 214 VAL A N 1
ATOM 1675 C CA . VAL A 1 214 ? -24.424 -3.808 31.766 1.00 94.75 214 VAL A CA 1
ATOM 1676 C C . VAL A 1 214 ? -23.067 -4.207 31.205 1.00 94.75 214 VAL A C 1
ATOM 1678 O O . VAL A 1 214 ? -22.399 -3.378 30.594 1.00 94.75 214 VAL A O 1
ATOM 1681 N N . THR A 1 215 ? -22.663 -5.462 31.398 1.00 93.81 215 THR A N 1
ATOM 1682 C CA . THR A 1 215 ? -21.401 -5.994 30.857 1.00 93.81 215 THR A CA 1
ATOM 1683 C C . THR A 1 215 ? -21.384 -5.887 29.341 1.00 93.81 215 THR A C 1
ATOM 1685 O O . THR A 1 215 ? -20.460 -5.301 28.783 1.00 93.81 215 THR A O 1
ATOM 1688 N N . ARG A 1 216 ? -22.466 -6.305 28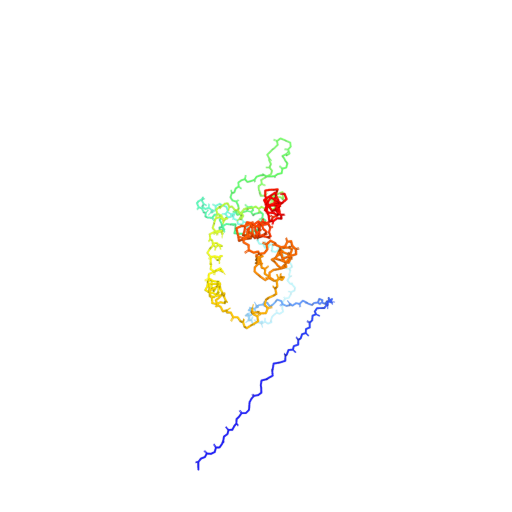.677 1.00 93.44 216 ARG A N 1
ATOM 1689 C CA . ARG A 1 216 ? -22.587 -6.153 27.228 1.00 93.44 216 ARG A CA 1
ATOM 1690 C C . ARG A 1 216 ? -22.533 -4.693 26.782 1.00 93.44 216 ARG A C 1
ATOM 1692 O O . ARG A 1 216 ? -21.815 -4.367 25.846 1.00 93.44 216 ARG A O 1
ATOM 1699 N N . LEU A 1 217 ? -23.257 -3.803 27.465 1.00 94.81 217 LEU A N 1
ATOM 1700 C CA . LEU A 1 217 ? -23.251 -2.371 27.148 1.00 94.81 217 LEU A CA 1
ATOM 1701 C C . LEU A 1 217 ? -21.846 -1.756 27.267 1.00 94.81 217 LEU A C 1
ATOM 1703 O O . LEU A 1 217 ? -21.494 -0.887 26.476 1.00 94.81 217 LEU A O 1
ATOM 1707 N N . LYS A 1 218 ? -21.050 -2.193 28.251 1.00 92.81 218 LYS A N 1
ATOM 1708 C CA . LYS A 1 218 ? -19.706 -1.660 28.503 1.00 92.8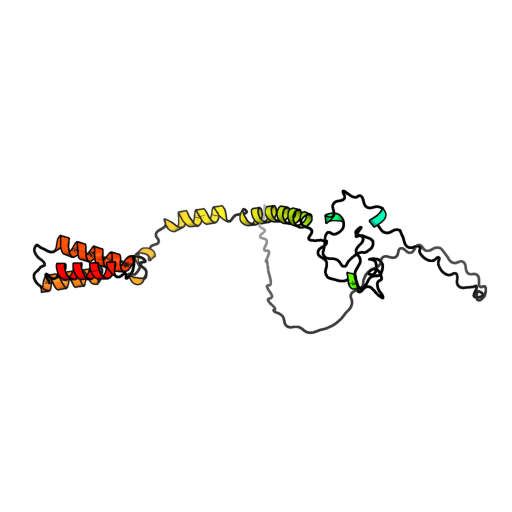1 218 LYS A CA 1
ATOM 1709 C C . LYS A 1 218 ? -18.613 -2.275 27.628 1.00 92.81 218 LYS A C 1
ATOM 1711 O O . LYS A 1 218 ? -17.687 -1.549 27.289 1.00 92.81 218 LYS A O 1
ATOM 1716 N N . ASN A 1 219 ? -18.736 -3.544 27.242 1.00 93.06 219 ASN A N 1
ATOM 1717 C CA . ASN A 1 219 ? -17.712 -4.255 26.465 1.00 93.06 219 ASN A CA 1
ATOM 1718 C C . ASN A 1 219 ? -17.949 -4.166 24.952 1.00 93.06 219 ASN A C 1
ATOM 1720 O O . ASN A 1 219 ? -17.014 -3.934 24.193 1.00 93.06 219 ASN A O 1
ATOM 1724 N N . GLU A 1 220 ? -19.197 -4.328 24.502 1.00 90.88 220 GLU A N 1
ATOM 1725 C CA . GLU A 1 220 ? -19.546 -4.344 23.070 1.00 90.88 220 GLU A CA 1
ATOM 1726 C C . GLU A 1 220 ? -19.954 -2.960 22.537 1.00 90.88 220 GLU A C 1
ATOM 1728 O O . GLU A 1 220 ? -19.970 -2.738 21.326 1.00 90.88 220 GLU A O 1
ATOM 1733 N N . GLY A 1 221 ? -20.269 -2.019 23.432 1.00 88.62 221 GLY A N 1
ATOM 1734 C CA . GLY A 1 221 ? -20.618 -0.638 23.105 1.00 88.62 221 GLY A CA 1
ATOM 1735 C C . GLY A 1 221 ? -22.118 -0.313 23.131 1.00 88.62 221 GLY A C 1
ATOM 1736 O O . GLY A 1 221 ? -23.004 -1.149 23.361 1.00 88.62 221 GLY A O 1
ATOM 1737 N N . GLU A 1 222 ? -22.409 0.969 22.911 1.00 92.12 222 GLU A N 1
ATOM 1738 C CA . GLU A 1 222 ? -23.757 1.536 22.982 1.00 92.12 222 GLU A CA 1
ATOM 1739 C C . GLU A 1 222 ? -24.476 1.382 21.634 1.00 92.12 222 GLU A C 1
ATOM 1741 O O . GLU A 1 222 ? -24.236 2.117 20.679 1.00 92.12 222 GLU A O 1
ATOM 1746 N N . SER A 1 223 ? -25.378 0.406 21.558 1.00 93.75 223 SER A N 1
ATOM 1747 C CA . SER A 1 223 ? -26.284 0.176 20.431 1.00 93.75 223 SER A CA 1
ATOM 1748 C C . SER A 1 223 ? -27.727 0.326 20.904 1.00 93.75 223 SER A C 1
ATOM 1750 O O . SER A 1 223 ? -28.023 0.137 22.085 1.00 93.75 223 SER A O 1
ATOM 1752 N N . GLU A 1 224 ? -28.659 0.612 19.993 1.00 92.44 224 GLU A N 1
ATOM 1753 C CA . GLU A 1 224 ? -30.082 0.732 20.347 1.00 92.44 224 GLU A CA 1
ATOM 1754 C C . GLU A 1 224 ? -30.597 -0.541 21.046 1.00 92.44 224 GLU A C 1
ATOM 1756 O O . GLU A 1 224 ? -31.266 -0.475 22.078 1.00 92.44 224 GLU A O 1
ATOM 1761 N N . GLY A 1 225 ? -30.182 -1.714 20.559 1.00 93.00 225 GLY A N 1
ATOM 1762 C CA . GLY A 1 225 ? -30.508 -2.997 21.176 1.00 93.00 225 GLY A CA 1
ATOM 1763 C C . GLY A 1 225 ? -29.908 -3.177 22.575 1.00 93.00 225 GLY A C 1
ATOM 1764 O O . GLY A 1 225 ? -30.604 -3.658 23.474 1.00 93.00 225 GLY A O 1
ATOM 1765 N N . SER A 1 226 ? -28.647 -2.784 22.800 1.00 93.75 226 SER A N 1
ATOM 1766 C CA . SER A 1 226 ? -28.007 -2.930 24.118 1.00 93.75 226 SER A CA 1
ATOM 1767 C C . SER A 1 226 ? -28.608 -1.978 25.155 1.00 93.75 226 SER A C 1
ATOM 1769 O O . SER A 1 226 ? -28.864 -2.403 26.285 1.00 93.75 226 SER A O 1
ATOM 1771 N N . VAL A 1 227 ? -28.947 -0.749 24.757 1.00 95.25 227 VAL A N 1
ATOM 1772 C CA . VAL A 1 227 ? -29.607 0.245 25.618 1.00 95.25 227 VAL A CA 1
ATOM 1773 C C . VAL A 1 227 ? -31.030 -0.183 25.986 1.00 95.25 227 VAL A C 1
ATOM 1775 O O . VAL A 1 227 ? -31.416 -0.097 27.154 1.00 95.25 227 VAL A O 1
ATOM 1778 N N . LEU A 1 228 ? -31.811 -0.699 25.028 1.00 95.00 228 LEU A N 1
ATOM 1779 C CA . LEU A 1 228 ? -33.160 -1.207 25.301 1.00 95.00 228 LEU A CA 1
ATOM 1780 C C . LEU A 1 228 ? -33.135 -2.382 26.278 1.00 95.00 228 LEU A C 1
ATOM 1782 O O . LEU A 1 228 ? -33.922 -2.423 27.220 1.00 95.00 228 LEU A O 1
ATOM 1786 N N . GLN A 1 229 ? -32.205 -3.316 26.104 1.00 94.44 229 GLN A N 1
ATOM 1787 C CA . GLN A 1 229 ? -32.093 -4.458 27.005 1.00 94.44 229 GLN A CA 1
ATOM 1788 C C . GLN A 1 229 ? -31.649 -4.055 28.416 1.00 94.44 229 GLN A C 1
ATOM 1790 O O . GLN A 1 229 ? -32.182 -4.595 29.383 1.00 94.44 229 GLN A O 1
ATOM 1795 N N . TYR A 1 230 ? -30.748 -3.077 28.547 1.00 95.56 230 TYR A N 1
ATOM 1796 C CA . TYR A 1 230 ? -30.399 -2.488 29.843 1.00 95.56 230 TYR A CA 1
ATOM 1797 C C . TYR A 1 230 ? -31.610 -1.823 30.512 1.00 95.56 230 TYR A C 1
ATOM 1799 O O . TYR A 1 230 ? -31.882 -2.062 31.689 1.00 95.56 230 TYR A O 1
ATOM 1807 N N . ARG A 1 231 ? -32.396 -1.052 29.750 1.00 94.88 231 ARG A N 1
ATOM 1808 C CA . ARG A 1 231 ? -33.632 -0.421 30.236 1.00 94.88 231 ARG A CA 1
ATOM 1809 C C . ARG A 1 231 ? -34.635 -1.456 30.740 1.00 94.88 231 ARG A C 1
ATOM 1811 O O . ARG A 1 231 ? -35.162 -1.307 31.840 1.00 94.88 231 ARG A O 1
ATOM 1818 N N . GLU A 1 232 ? -34.909 -2.489 29.949 1.00 95.06 232 GLU A N 1
ATOM 1819 C CA . GLU A 1 232 ? -35.871 -3.533 30.311 1.00 95.06 232 GLU A CA 1
ATOM 1820 C C . GLU A 1 232 ? -35.380 -4.385 31.489 1.00 95.06 232 GLU A C 1
ATOM 1822 O O . GLU A 1 232 ? -36.177 -4.761 32.347 1.00 95.06 232 GLU A O 1
ATOM 1827 N N . ALA A 1 233 ? -34.073 -4.649 31.588 1.00 94.00 233 ALA A N 1
ATOM 1828 C CA . ALA A 1 233 ? -33.491 -5.312 32.752 1.00 94.00 233 ALA A CA 1
ATOM 1829 C C . ALA A 1 233 ? -33.598 -4.444 34.018 1.00 94.00 233 ALA A C 1
ATOM 1831 O O . ALA A 1 233 ? -33.963 -4.956 35.072 1.00 94.00 233 ALA A O 1
ATOM 1832 N N . GLY A 1 234 ? -33.352 -3.133 33.914 1.00 92.69 234 GLY A N 1
ATOM 1833 C CA . GLY A 1 234 ? -33.480 -2.190 35.028 1.00 92.69 234 GLY A CA 1
ATOM 1834 C C . GLY A 1 234 ? -34.918 -2.036 35.536 1.00 92.69 234 GLY A C 1
ATOM 1835 O O . GLY A 1 234 ? -35.136 -2.026 36.745 1.00 92.69 234 GLY A O 1
ATOM 1836 N N . LYS A 1 235 ? -35.911 -1.989 34.637 1.00 92.81 235 LYS A N 1
ATOM 1837 C CA . LYS A 1 235 ? -37.336 -1.994 35.021 1.00 92.81 235 LYS A CA 1
ATOM 1838 C C . LYS A 1 235 ? -37.708 -3.256 35.793 1.00 92.81 235 LYS A C 1
ATOM 1840 O O . LYS A 1 235 ? -38.266 -3.170 36.881 1.00 92.81 235 LYS A O 1
ATOM 1845 N N . LYS A 1 236 ? -37.313 -4.420 35.264 1.00 90.38 236 LYS A N 1
ATOM 1846 C CA . LYS A 1 236 ? -37.543 -5.720 35.911 1.00 90.38 236 LYS A CA 1
ATOM 1847 C C . LYS A 1 236 ? -36.864 -5.810 37.275 1.00 90.38 236 LYS A C 1
ATOM 1849 O O . LYS A 1 236 ? -37.458 -6.339 38.201 1.00 90.38 236 LYS A O 1
ATOM 1854 N N . LEU A 1 237 ? -35.656 -5.262 37.413 1.00 88.88 237 LEU A N 1
ATOM 1855 C CA . LEU A 1 237 ? -34.918 -5.244 38.676 1.00 88.88 237 LEU A CA 1
ATOM 1856 C C . LEU A 1 237 ? -35.625 -4.426 39.768 1.00 88.88 237 LEU A C 1
ATOM 1858 O O . LEU A 1 237 ? -35.557 -4.777 40.943 1.00 88.88 237 LEU A O 1
ATOM 1862 N N . LEU A 1 238 ? -36.277 -3.328 39.385 1.00 88.31 238 LEU A N 1
ATOM 1863 C CA . LEU A 1 238 ? -36.937 -2.399 40.305 1.00 88.31 238 LEU A CA 1
ATOM 1864 C C . LEU A 1 238 ? -38.441 -2.664 40.462 1.00 8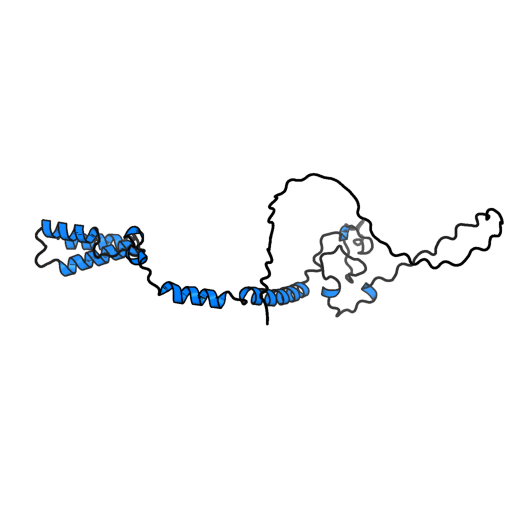8.31 238 LEU A C 1
ATOM 1866 O O . LEU A 1 238 ? -39.101 -1.920 41.184 1.00 88.31 238 LEU A O 1
ATOM 1870 N N . ASN A 1 239 ? -38.975 -3.708 39.818 1.00 85.00 239 ASN A N 1
ATOM 1871 C CA . ASN A 1 239 ? -40.409 -4.004 39.750 1.00 85.00 239 ASN A CA 1
ATOM 1872 C C . ASN A 1 239 ? -41.252 -2.808 39.247 1.00 85.00 239 ASN A C 1
ATOM 1874 O O . ASN A 1 239 ? -42.312 -2.521 39.804 1.00 85.00 239 ASN A O 1
ATOM 1878 N N . LEU A 1 240 ? -40.754 -2.104 38.218 1.00 82.62 240 LEU A N 1
ATOM 1879 C CA . LEU A 1 240 ? -41.405 -0.963 37.551 1.00 82.62 240 LEU A CA 1
ATOM 1880 C C . LEU A 1 240 ? -42.084 -1.344 36.231 1.00 82.62 240 LEU A C 1
ATOM 1882 O O . LEU A 1 240 ? -41.573 -2.257 35.539 1.00 82.62 240 LEU A O 1
#

Mean predicted aligned error: 21.01 Å

Radius of gyration: 45.4 Å; Cα contacts (8 Å, |Δi|>4): 112; chains: 1; bounding box: 118×47×99 Å

Solvent-accessible surface area (backbone atoms only — not comparable to full-atom values): 16060 Å² total; per-residue (Å²): 140,82,85,89,83,89,85,88,84,86,86,84,84,84,84,83,88,84,84,88,82,91,83,90,81,91,79,89,84,83,82,88,75,94,75,89,82,86,86,81,85,88,81,92,74,96,71,76,86,78,78,86,66,81,82,80,72,73,80,79,82,78,83,75,80,50,56,38,84,76,54,65,88,90,55,67,59,54,77,77,30,70,55,91,61,72,70,49,64,44,70,49,73,69,92,53,60,56,64,84,50,62,92,91,48,75,45,45,53,52,77,92,45,71,73,56,62,54,94,63,61,74,38,65,37,74,69,40,46,52,56,50,52,55,58,48,53,58,52,55,55,50,75,65,63,76,58,65,69,61,56,52,51,50,54,62,59,58,56,75,73,58,83,57,83,68,66,76,68,64,49,83,85,73,46,92,60,65,63,65,77,96,27,70,66,49,55,51,51,52,54,50,33,51,75,68,68,48,69,80,84,75,44,70,69,38,49,46,50,34,50,56,23,51,39,46,32,65,62,78,40,90,40,75,69,38,52,50,47,35,50,54,23,50,29,60,58,68,75,101

Nearest PDB structures (foldseek):
  7pnw-assembly1_1  TM=6.455E-01  e=1.073E-15  Mus musculus
  7nsj-assembly1_Ak  TM=6.427E-01  e=3.080E-15  Sus scrofa
  8oir-assembly1_AB  TM=6.423E-01  e=3.823E-14  Homo sapiens
  8css-assembly1_1  TM=5.669E-01  e=2.257E-14  Homo sapiens
  6zsg-assembly1_A1  TM=5.918E-01  e=2.307E-12  Homo sapiens

InterPro domains:
  IPR039848 Small ribosomal subunit protein mS35, mitochondrial [PTHR13490] (47-139)

Organism: Oncorhynchus kisutch (NCBI:txid8019)

Sequence (240 aa):
MAAHKMNKSILSLGQINGRIYGIHALNPLNRATYATALSTNNSSQNKGFPNRGPLNRRPRREVGDPRTDRMPVDQDWTAVYPNAAPFRQGSVPLPVRMGFPVKRGVPPEKKGNLELKIPNFLHLTPAAIKKHCEALKRKSKCLLSGNSRIDSMYLLTHESWKAEAWESEKTVADMEEYSWENSPSQKNALSTLVRMGLAGEGGKPEVQKYRDSVTRLKNEGESEGSVLQYREAGKKLLNL

Secondary structure (DSSP, 8-state):
-----------------------------------------PPP------------PPPPPPPPPPGGGG--TT--HHHHS-S-----TTT--S----SPPSTT-PPPPSTT-SGGGS---TTS-HHHHHHHHHHHHHHHHHHTTSSHHHHHHHIIIIITTPPPGGGGG--GGG-SS---TT-HHHHHHHHHHHHTT-TTTS-HHHHHHHHHHHHHHHHT---HHHHHHHHHHHHHHHT-

pLDDT: mean 73.42, std 21.67, range [28.91, 95.56]

Foldseek 3Di:
DDDDDDDDDDDDDDDDDDDDDDDDDDDDDDDDDDDDDDDDDDDDDDDDDDDPDPDPDDPDDDDDQQCLVVDDPPDDLCVLQVDFDQDDLSSDNDFDFDDDAPPPHDGHTPPPDPRSRPRDCSNVDVVNVVVVVVVVVVVVVCVVPPPVPVVVVCCVPPVVPDDDPCNVVDDPVNDLFDDPPPDPVVVVLQVVCVVVVNNPDPQDVLVVQLRVLVRCCGNVHDDPVSVVSNVVSVCVSNVD